Protein AF-A0A0S7WRP9-F1 (afdb_monomer_lite)

Radius of gyration: 25.5 Å; chains: 1; bounding box: 62×49×62 Å

Sequence (331 aa):
MTITEGCAGDTAYCKVTDVSTDAEYYLPGDVIELTVNWKYVDTGPWGMSNTFLVGGGLGREPAGHPRFIQNTMVGPVGPGSYTELFYFTVPMATPLGTEVGGGGHCWPDWSGPGQPEQSIYIEHNLCIIDVYMPPEFLIWELDMTPISGQPIADVLTAMGHTHEFVVNLGDWNLPDHMGLFVLMGIYPNSGFIAAGAPEALQIEAYIAAGGKVYAEGGDFWYYDPMVGGHDFGPAFGIMAVGDGGSDLFTVNGVANTLMPGLGGLVSPYFGENSWIDELSPIPPAELVFQNPDNMDQIGIANFGTGKTLGTSFELGGTDFLADVVMEFVAF

Foldseek 3Di:
DDDDDDDPDDQKDKAFDDKDWPDQKDAAFDKIKIKTKMWIDGNDPPFDFDWAKEWEFADDDPPDDTGTDDIDGDGGDTTGIDIDIDIDTRHNLDDIGDGWDKDWADDDDDDDPDDDRDHDDDDPRYTYIYTDQDFQEEEEAQFQPDLFRVVLCVLCVVVSGGYDYDPDCVVDQQVSHQAYEAEQAEPPRGGFAFAPHPNLVRVLVCLLQAHFYEYEAQCQAPNRVVVGGHHCQVSQQKDFDFQDAQPQQKKAFPCDDLQNLLHGDIWGFQGGGGRQIQIDGRPVKDQTIARPVVRGGAWIWDDDSYTYIYGSHRLSRTPCSSSVSVSSSVD

pLDDT: mean 75.14, std 26.2, range [20.23, 98.88]

Secondary structure (DSSP, 8-state):
--PPPPPTT-SEEEEEEEEEES-S---TTPEEEEEEEEEEEE-STT---EEEEEEEE----TTS-PPEEEEEEEEEE-SEEEEEEEEEEPPTTS-S------B------S--S---S-----SSSEE--B-----SEEEEE--SS-SSHHHHHHHHHHTT--EEE-S-GGGS-GGGSSEEEEE---TTS----BTT-HHHHHHHHHHHTT-EEEEE-SSTTTHHHHHTB---HHHHTEEEEE---S---EEEEPP-SSSGGGTT-EEE--S--S---EEEE-TT-EEEEE-TTT--EEEEEEESSSEEEEESS-GGGSTTHHHHHHHHHH-

Organism: NCBI:txid1703770

Structure (mmCIF, N/CA/C/O backbone):
data_AF-A0A0S7WRP9-F1
#
_entry.id   AF-A0A0S7WRP9-F1
#
loop_
_atom_site.group_PDB
_atom_site.id
_atom_site.type_symbol
_atom_site.label_atom_id
_atom_site.label_alt_id
_atom_site.label_comp_id
_atom_site.label_asym_id
_atom_site.label_entity_id
_atom_site.label_seq_id
_atom_site.pdbx_PDB_ins_code
_atom_site.Cartn_x
_atom_site.Cartn_y
_atom_site.Cartn_z
_atom_site.occupancy
_atom_site.B_iso_or_equiv
_atom_site.auth_seq_id
_atom_site.auth_comp_id
_atom_site.auth_asym_id
_atom_site.auth_atom_id
_atom_site.pdbx_PDB_model_num
ATOM 1 N N . MET A 1 1 ? -11.421 14.193 28.992 1.00 24.66 1 MET A N 1
ATOM 2 C CA . MET A 1 1 ? -12.306 15.181 28.339 1.00 24.66 1 MET A CA 1
ATOM 3 C C . MET A 1 1 ? -12.977 16.024 29.419 1.00 24.66 1 MET A C 1
ATOM 5 O O . MET A 1 1 ? -13.556 15.451 30.335 1.00 24.66 1 MET A O 1
ATOM 9 N N . THR A 1 2 ? -12.838 17.351 29.389 1.00 20.23 2 THR A N 1
ATOM 10 C CA . THR A 1 2 ? -13.469 18.252 30.374 1.00 20.23 2 THR A CA 1
ATOM 11 C C . THR A 1 2 ? -14.820 18.695 29.816 1.00 20.23 2 THR A C 1
ATOM 13 O O . THR A 1 2 ? -14.860 19.334 28.772 1.00 20.23 2 THR A O 1
ATOM 16 N N . ILE A 1 3 ? -15.915 18.307 30.472 1.00 26.34 3 ILE A N 1
ATOM 17 C CA . ILE A 1 3 ? -17.293 18.554 30.017 1.00 26.34 3 ILE A CA 1
ATOM 18 C C . ILE A 1 3 ? -17.754 19.915 30.554 1.00 26.34 3 ILE A C 1
ATOM 20 O O . ILE A 1 3 ? -17.754 20.116 31.769 1.00 26.34 3 ILE A O 1
ATOM 24 N N . THR A 1 4 ? -18.148 20.835 29.675 1.00 25.84 4 THR A N 1
ATOM 25 C CA . THR A 1 4 ? -18.670 22.159 30.061 1.00 25.84 4 THR A CA 1
ATOM 26 C C . THR A 1 4 ? -20.146 22.048 30.462 1.00 25.84 4 THR A C 1
ATOM 28 O O . THR A 1 4 ? -20.918 21.357 29.800 1.00 25.84 4 THR A O 1
ATOM 31 N N . GLU A 1 5 ? -20.537 22.675 31.576 1.00 29.28 5 GLU A N 1
ATOM 32 C CA . GLU A 1 5 ? -21.917 22.665 32.087 1.00 29.28 5 GLU A CA 1
ATOM 33 C C . GLU A 1 5 ? -22.884 23.447 31.176 1.00 29.28 5 GLU A C 1
ATOM 35 O O . GLU A 1 5 ? -22.496 24.433 30.552 1.00 29.28 5 GLU A O 1
ATOM 40 N N . GLY A 1 6 ? -24.128 22.956 31.101 1.00 34.72 6 GLY A N 1
ATOM 41 C CA . GLY A 1 6 ? -25.140 23.280 30.090 1.00 34.72 6 GLY A CA 1
ATOM 42 C C . GLY A 1 6 ? -25.587 24.740 29.961 1.00 34.72 6 GLY A C 1
ATOM 43 O O . GLY A 1 6 ? -25.309 25.603 30.794 1.00 34.72 6 GLY A O 1
ATOM 44 N N . CYS A 1 7 ? -26.321 25.000 28.877 1.00 31.83 7 CYS A N 1
ATOM 45 C CA . CYS A 1 7 ? -26.913 26.295 28.573 1.00 31.83 7 CYS A CA 1
ATOM 46 C C . CYS A 1 7 ? -27.917 26.741 29.649 1.00 31.83 7 CYS A C 1
ATOM 48 O O . CYS A 1 7 ? -28.706 25.965 30.187 1.00 31.83 7 CYS A O 1
ATOM 50 N N . ALA A 1 8 ? -27.898 28.037 29.959 1.00 32.31 8 ALA A N 1
ATOM 51 C CA . ALA A 1 8 ? -28.831 28.654 30.889 1.00 32.31 8 ALA A CA 1
ATOM 52 C C . ALA A 1 8 ? -30.262 28.627 30.316 1.00 32.31 8 ALA A C 1
ATOM 54 O O . ALA A 1 8 ? -30.595 29.445 29.460 1.00 32.31 8 ALA A O 1
ATOM 55 N N . GLY A 1 9 ? -31.110 27.713 30.799 1.00 39.56 9 GLY A N 1
ATOM 56 C CA . GLY A 1 9 ? -32.535 27.666 30.440 1.00 39.56 9 GLY A CA 1
ATOM 57 C C . GLY A 1 9 ? -33.224 26.310 30.614 1.00 39.56 9 GLY A C 1
ATOM 58 O O . GLY A 1 9 ? -34.441 26.283 30.789 1.00 39.56 9 GLY A O 1
ATOM 59 N N . ASP A 1 10 ? -32.476 25.207 30.628 1.00 41.72 10 ASP A N 1
ATOM 60 C CA . ASP A 1 10 ? -33.076 23.870 30.604 1.00 41.72 10 ASP A CA 1
ATOM 61 C C . ASP A 1 10 ? -33.477 23.394 32.007 1.00 41.72 10 ASP A C 1
ATOM 63 O O . ASP A 1 10 ? -32.649 23.328 32.920 1.00 41.72 10 ASP A O 1
ATOM 67 N N . THR A 1 11 ? -34.762 23.060 32.187 1.00 50.12 11 THR A N 1
ATOM 68 C CA . THR A 1 11 ? -35.305 22.556 33.463 1.00 50.12 11 THR A CA 1
ATOM 69 C C . THR A 1 11 ? -35.200 21.040 33.613 1.00 50.12 11 THR A C 1
ATOM 71 O O . THR A 1 11 ? -35.454 20.534 34.696 1.00 50.12 11 THR A O 1
ATOM 74 N N . ALA A 1 12 ? -34.831 20.305 32.563 1.00 54.09 12 ALA A N 1
ATOM 75 C CA . ALA A 1 12 ? -34.657 18.855 32.581 1.00 54.09 12 ALA A CA 1
ATOM 76 C C . ALA A 1 12 ? -33.738 18.408 31.428 1.00 54.09 12 ALA A C 1
ATOM 78 O O . ALA A 1 12 ? -33.914 18.892 30.316 1.00 54.09 12 ALA A O 1
ATOM 79 N N . TYR A 1 13 ? -32.791 17.493 31.662 1.00 55.50 13 TYR A N 1
ATOM 80 C CA . TYR A 1 13 ? -31.937 16.896 30.621 1.00 55.50 13 TYR A CA 1
ATOM 81 C C . TYR A 1 13 ? -31.448 15.490 30.995 1.00 55.50 13 TYR A C 1
ATOM 83 O O . TYR A 1 13 ? -31.344 15.136 32.172 1.00 55.50 13 TYR A O 1
ATOM 91 N N . CYS A 1 14 ? -31.121 14.688 29.980 1.00 56.38 14 CYS A N 1
ATOM 92 C CA . CYS A 1 14 ? -30.439 13.405 30.142 1.00 56.38 14 CYS A CA 1
ATOM 93 C C . CYS A 1 14 ? -28.959 13.573 29.797 1.00 56.38 14 CYS A C 1
ATOM 95 O O . CYS A 1 14 ? -28.622 14.239 28.824 1.00 56.38 14 CYS A O 1
ATOM 97 N N . LYS A 1 15 ? -28.070 12.975 30.587 1.00 59.94 15 LYS A N 1
ATOM 98 C CA . LYS A 1 15 ? -26.622 13.010 30.365 1.00 59.94 15 LYS A CA 1
ATOM 99 C C . LYS A 1 15 ? -26.057 11.604 30.454 1.00 59.94 15 LYS A C 1
ATOM 101 O O . LYS A 1 15 ? -26.125 11.009 31.525 1.00 59.94 15 LYS A O 1
ATOM 106 N N . VAL A 1 16 ? -25.457 11.099 29.381 1.00 57.69 16 VAL A N 1
ATOM 107 C CA . VAL A 1 16 ? -24.629 9.888 29.458 1.00 57.69 16 VAL A CA 1
ATOM 108 C C . VAL A 1 16 ? -23.429 10.194 30.355 1.00 57.69 16 VAL A C 1
ATOM 110 O O . VAL A 1 16 ? -22.756 11.213 30.191 1.00 57.69 16 VAL A O 1
ATOM 113 N N . THR A 1 17 ? -23.224 9.366 31.370 1.00 60.09 17 THR A N 1
ATOM 114 C CA . THR A 1 17 ? -22.154 9.529 32.360 1.00 60.09 1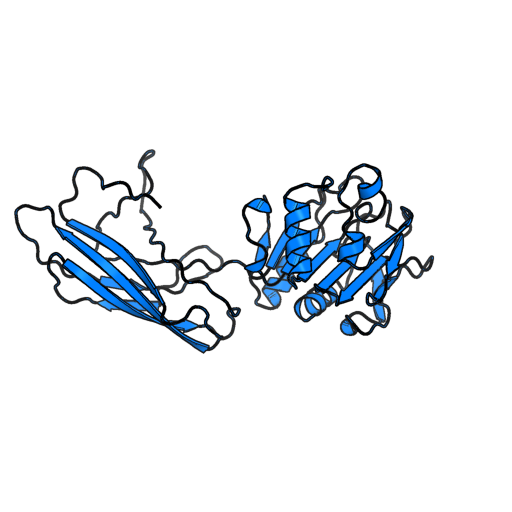7 THR A CA 1
ATOM 115 C C . THR A 1 17 ? -21.015 8.554 32.146 1.00 60.09 17 THR A C 1
ATOM 117 O O . THR A 1 17 ? -19.888 8.890 32.491 1.00 60.09 17 THR A O 1
ATOM 120 N N . ASP A 1 18 ? -21.316 7.370 31.623 1.00 55.81 18 ASP A N 1
ATOM 121 C CA . ASP A 1 18 ? -20.337 6.325 31.364 1.00 55.81 18 ASP A CA 1
ATOM 122 C C . ASP A 1 18 ? -20.914 5.320 30.357 1.00 55.81 18 ASP A C 1
ATOM 124 O O . ASP A 1 18 ? -22.125 5.087 30.332 1.00 55.81 18 ASP A O 1
ATOM 128 N N . VAL A 1 19 ? -20.049 4.766 29.516 1.00 54.56 19 VAL A N 1
ATOM 129 C CA . VAL A 1 19 ? -20.382 3.708 28.562 1.00 54.56 19 VAL A CA 1
ATOM 130 C C . VAL A 1 19 ? -19.291 2.661 28.669 1.00 54.56 19 VAL A C 1
ATOM 132 O O . VAL A 1 19 ? -18.112 2.993 28.575 1.00 54.56 19 VAL A O 1
ATOM 135 N N . SER A 1 20 ? -19.685 1.412 28.875 1.00 54.47 20 SER A N 1
ATOM 136 C CA . SER A 1 20 ? -18.766 0.283 28.984 1.00 54.47 20 SER A CA 1
ATOM 137 C C . SER A 1 20 ? -19.329 -0.943 28.290 1.00 54.47 20 SER A C 1
ATOM 139 O O . SER A 1 20 ? -20.522 -1.019 27.987 1.00 54.47 20 SER A O 1
ATOM 141 N N . THR A 1 21 ? -18.455 -1.904 28.041 1.00 55.91 21 THR A N 1
ATOM 142 C CA . THR A 1 21 ? -18.790 -3.166 27.394 1.00 55.91 21 THR A CA 1
ATOM 143 C C . THR A 1 21 ? -18.330 -4.355 28.209 1.00 55.91 21 THR A C 1
ATOM 145 O O . THR A 1 21 ? -17.456 -4.230 29.068 1.00 55.91 21 THR A O 1
ATOM 148 N N . ASP A 1 22 ? -18.950 -5.511 27.972 1.00 58.19 22 ASP A N 1
ATOM 149 C CA . ASP A 1 22 ? -18.612 -6.745 28.684 1.00 58.19 22 ASP A CA 1
ATOM 150 C C . ASP A 1 22 ? -17.278 -7.362 28.237 1.00 58.19 22 ASP A C 1
ATOM 152 O O . ASP A 1 22 ? -16.676 -8.134 28.989 1.00 58.19 22 ASP A O 1
ATOM 156 N N . ALA A 1 23 ? -16.780 -6.977 27.059 1.00 47.31 23 ALA A N 1
ATOM 157 C CA . ALA A 1 23 ? -15.487 -7.395 26.544 1.00 47.31 23 ALA A CA 1
ATOM 158 C C . ALA A 1 23 ? -14.693 -6.231 25.930 1.00 47.31 23 ALA A C 1
ATOM 160 O O . ALA A 1 23 ? -15.247 -5.224 25.486 1.00 47.31 23 ALA A O 1
ATOM 161 N N . GLU A 1 24 ? -13.372 -6.410 25.919 1.00 41.78 24 GLU A N 1
ATOM 162 C CA . GLU A 1 24 ? -12.393 -5.514 25.288 1.00 41.78 24 GLU A CA 1
ATOM 163 C C . GLU A 1 24 ? -12.401 -5.663 23.755 1.00 41.78 24 GLU A C 1
ATOM 165 O O . GLU A 1 24 ? -12.094 -4.717 23.043 1.00 41.78 24 GLU A O 1
ATOM 170 N N . TYR A 1 25 ? -12.807 -6.838 23.253 1.00 41.56 25 TYR A N 1
ATOM 171 C CA . TYR A 1 25 ? -12.911 -7.155 21.827 1.00 41.56 25 TYR A CA 1
ATOM 172 C C . TYR A 1 25 ? -14.067 -8.135 21.583 1.00 41.56 25 TYR A C 1
ATOM 174 O O . TYR A 1 25 ? -14.353 -8.977 22.438 1.00 41.56 25 TYR A O 1
ATOM 182 N N . TYR A 1 26 ? -14.661 -8.087 20.389 1.00 46.94 26 TYR A N 1
ATOM 183 C CA . TYR A 1 26 ? -15.716 -9.008 19.949 1.00 46.94 26 TYR A CA 1
ATOM 184 C C . TYR A 1 26 ? -15.391 -9.643 18.591 1.00 46.94 26 TYR A C 1
ATOM 186 O O . TYR A 1 26 ? -14.755 -9.017 17.738 1.00 46.94 26 TYR A O 1
ATOM 194 N N . LEU A 1 27 ? -15.834 -10.887 18.392 1.00 44.62 27 LEU A N 1
ATOM 195 C CA . LEU A 1 27 ? -15.753 -11.640 17.140 1.00 44.62 27 LEU A CA 1
ATOM 196 C C . LEU A 1 27 ? -17.062 -11.513 16.327 1.00 44.62 27 LEU A C 1
ATOM 198 O O . LEU A 1 27 ? -18.133 -11.281 16.892 1.00 44.62 27 LEU A O 1
ATOM 202 N N . PRO A 1 28 ? -17.031 -11.743 15.001 1.00 48.59 28 PRO A N 1
ATOM 203 C CA . PRO A 1 28 ? -18.227 -11.901 14.182 1.00 48.59 28 PRO A CA 1
ATOM 204 C C . PRO A 1 28 ? -19.209 -12.920 14.770 1.00 48.59 28 PRO A C 1
ATOM 206 O O . PRO A 1 28 ? -18.851 -14.069 15.029 1.00 48.59 28 PRO A O 1
ATOM 209 N N . GLY A 1 29 ? -20.467 -12.509 14.934 1.00 48.59 29 GLY A N 1
ATOM 210 C CA . GLY A 1 29 ? -21.523 -13.329 15.529 1.00 48.59 29 GLY A CA 1
ATOM 211 C C . GLY A 1 29 ? -21.620 -13.258 17.056 1.00 48.59 29 GLY A C 1
ATOM 212 O O . GLY A 1 29 ? -22.607 -13.765 17.597 1.00 48.59 29 GLY A O 1
ATOM 213 N N . ASP A 1 30 ? -20.673 -12.611 17.740 1.00 50.41 30 ASP A N 1
ATOM 214 C CA . ASP A 1 30 ? -20.781 -12.356 19.176 1.00 50.41 30 ASP A CA 1
ATOM 215 C C . ASP A 1 30 ? -21.925 -11.384 19.476 1.00 50.41 30 ASP A C 1
ATOM 217 O O . ASP A 1 30 ? -22.388 -10.627 18.619 1.00 50.41 30 ASP A O 1
ATOM 221 N N . VAL A 1 31 ? -22.405 -11.410 20.717 1.00 61.56 31 VAL A N 1
ATOM 222 C CA . VAL A 1 31 ? -23.343 -10.408 21.221 1.00 61.56 31 VAL A CA 1
ATOM 223 C C . VAL A 1 31 ? -22.550 -9.416 22.058 1.00 61.56 31 VAL A C 1
ATOM 225 O O . VAL A 1 31 ? -22.005 -9.790 23.088 1.00 61.56 31 VAL A O 1
ATOM 228 N N . ILE A 1 32 ? -22.512 -8.165 21.613 1.00 59.19 32 ILE A N 1
ATOM 229 C CA . ILE A 1 32 ? -22.020 -7.029 22.386 1.00 59.19 32 ILE A CA 1
ATOM 230 C C . ILE A 1 32 ? -23.064 -6.699 23.447 1.00 59.19 32 ILE A C 1
ATOM 232 O O . ILE A 1 32 ? -24.205 -6.375 23.097 1.00 59.19 32 ILE A O 1
ATOM 236 N N . GLU A 1 33 ? -22.679 -6.744 24.722 1.00 68.44 33 GLU A N 1
ATOM 237 C CA . GLU A 1 33 ? -23.431 -6.119 25.805 1.00 68.44 33 GLU A CA 1
ATOM 238 C C . GLU A 1 33 ? -22.841 -4.736 26.088 1.00 68.44 33 GLU A C 1
ATOM 240 O O . GLU A 1 33 ? -21.705 -4.589 26.538 1.00 68.44 33 GLU A O 1
ATOM 245 N N . LEU A 1 34 ? -23.631 -3.702 25.817 1.00 62.47 34 LEU A N 1
ATOM 246 C CA . LEU A 1 34 ? -23.239 -2.315 26.007 1.00 62.47 34 LEU A CA 1
ATOM 247 C C . LEU A 1 34 ? -23.988 -1.750 27.213 1.00 62.47 34 LEU A C 1
ATOM 249 O O . LEU A 1 34 ? -25.211 -1.597 27.196 1.00 62.47 34 LEU A O 1
ATOM 253 N N . THR A 1 35 ? -23.236 -1.459 28.270 1.00 66.38 35 THR A N 1
ATOM 254 C CA . THR A 1 35 ? -23.723 -0.851 29.506 1.00 66.38 35 THR A CA 1
ATOM 255 C C . THR A 1 35 ? -23.645 0.662 29.386 1.00 66.38 35 THR A C 1
ATOM 257 O O . THR A 1 35 ? -22.562 1.244 29.355 1.00 66.38 35 THR A O 1
ATOM 260 N N . VAL A 1 36 ? -24.803 1.320 29.359 1.00 66.75 36 VAL A N 1
ATOM 261 C CA . VAL A 1 36 ? -24.902 2.782 29.324 1.00 66.75 36 VAL A CA 1
ATOM 262 C C . VAL A 1 36 ? -25.382 3.284 30.668 1.00 66.75 36 VAL A C 1
ATOM 264 O O . VAL A 1 36 ? -26.541 3.105 31.046 1.00 66.75 36 VAL A O 1
ATOM 267 N N . ASN A 1 37 ? -24.500 3.985 31.365 1.00 67.75 37 ASN A N 1
ATOM 268 C CA . ASN A 1 37 ? -24.847 4.749 32.545 1.00 67.75 37 ASN A CA 1
ATOM 269 C C . ASN A 1 37 ? -25.231 6.163 32.124 1.00 67.75 37 ASN A C 1
ATOM 271 O O . ASN A 1 37 ? -24.457 6.873 31.476 1.00 67.75 37 ASN A O 1
ATOM 275 N N . TRP A 1 38 ? -26.412 6.606 32.525 1.00 68.81 38 TRP A N 1
ATOM 276 C CA . TRP A 1 38 ? -26.901 7.943 32.235 1.00 68.81 38 TRP A CA 1
ATOM 277 C C . TRP A 1 38 ? -27.592 8.550 33.450 1.00 68.81 38 TRP A C 1
ATOM 279 O O . TRP A 1 38 ? -27.981 7.871 34.397 1.00 68.81 38 TRP A O 1
ATOM 289 N N . LYS A 1 39 ? -27.712 9.871 33.450 1.00 69.75 39 LYS A N 1
ATOM 290 C CA . LYS A 1 39 ? -28.332 10.642 34.516 1.00 69.75 39 LYS A CA 1
ATOM 291 C C . LYS A 1 39 ? -29.472 11.466 33.951 1.00 69.75 39 LYS A C 1
ATOM 293 O O . LYS A 1 39 ? -29.250 12.275 33.054 1.00 69.75 39 LYS A O 1
ATOM 298 N N . TYR A 1 40 ? -30.656 11.316 34.529 1.00 67.31 40 TYR A N 1
ATOM 299 C CA . TYR A 1 40 ? -31.730 12.286 34.386 1.00 67.31 40 TYR A CA 1
ATOM 300 C C . TYR A 1 40 ? -31.541 13.380 35.438 1.00 67.31 40 TYR A C 1
ATOM 302 O O . TYR A 1 40 ? -31.537 13.118 36.646 1.00 67.31 40 TYR A O 1
ATOM 310 N N . VAL A 1 41 ? -31.360 14.611 34.977 1.00 65.69 41 VAL A N 1
ATOM 311 C CA . VAL A 1 41 ? -31.298 15.800 35.819 1.00 65.69 41 VAL A CA 1
ATOM 312 C C . VAL A 1 41 ? -32.562 16.614 35.582 1.00 65.69 41 VAL A C 1
ATOM 314 O O . VAL A 1 41 ? -32.818 17.017 34.456 1.00 65.69 41 VAL A O 1
ATOM 317 N N . ASP A 1 42 ? -33.321 16.877 36.643 1.00 61.12 42 ASP A N 1
ATOM 318 C CA . ASP A 1 42 ? -34.412 17.858 36.668 1.00 61.12 42 ASP A CA 1
ATOM 319 C C . ASP A 1 42 ? -33.974 19.007 37.579 1.00 61.12 42 ASP A C 1
ATOM 321 O O . ASP A 1 42 ? -33.683 18.811 38.762 1.00 61.12 42 ASP A O 1
ATOM 325 N N . THR A 1 43 ? -33.848 20.195 37.004 1.00 58.16 43 THR A N 1
ATOM 326 C CA . THR A 1 43 ? -33.521 21.449 37.697 1.00 58.16 43 THR A CA 1
ATOM 327 C C . THR A 1 43 ? -34.760 22.340 37.846 1.00 58.16 43 THR A C 1
ATOM 329 O O . THR A 1 43 ? -34.666 23.456 38.363 1.00 58.16 43 THR A O 1
ATOM 332 N N . GLY A 1 44 ? -35.930 21.864 37.407 1.00 54.19 44 GLY A N 1
ATOM 333 C CA . GLY A 1 44 ? -37.201 22.562 37.462 1.00 54.19 44 GLY A CA 1
ATOM 334 C C . GLY A 1 44 ? -37.836 22.560 38.861 1.00 54.19 44 GLY A C 1
ATOM 335 O O . GLY A 1 44 ? -37.691 21.616 39.636 1.00 54.19 44 GLY A O 1
ATOM 336 N N . PRO A 1 45 ? -38.618 23.598 39.209 1.00 47.12 45 PRO A N 1
ATOM 337 C CA . PRO A 1 45 ? -39.204 23.742 40.545 1.00 47.12 45 PRO A CA 1
ATOM 338 C C . PRO A 1 45 ? -40.373 22.783 40.842 1.00 47.12 45 PRO A C 1
ATOM 340 O O . PRO A 1 45 ? -40.898 22.803 41.955 1.00 47.12 45 PRO A O 1
ATOM 343 N N . TRP A 1 46 ? -40.806 21.971 39.871 1.00 51.34 46 TRP A N 1
ATOM 344 C CA . TRP A 1 46 ? -42.058 21.207 39.944 1.00 51.34 46 TRP A CA 1
ATOM 345 C C . TRP A 1 46 ? -41.895 19.684 39.971 1.00 51.34 46 TRP A C 1
ATOM 347 O O . TRP A 1 46 ? -42.909 19.010 40.126 1.00 51.34 46 TRP A O 1
ATOM 357 N N . GLY A 1 47 ? -40.671 19.148 39.868 1.00 49.81 47 GLY A N 1
ATOM 358 C CA . GLY A 1 47 ? -40.400 17.706 39.909 1.00 49.81 47 GLY A CA 1
ATOM 359 C C . GLY A 1 47 ? -41.224 16.929 38.879 1.00 49.81 47 GLY A C 1
ATOM 360 O O . GLY A 1 47 ? -42.259 16.349 39.210 1.00 49.81 47 GLY A O 1
ATOM 361 N N . MET A 1 48 ? -40.798 16.934 37.618 1.00 47.66 48 MET A N 1
ATOM 362 C CA . MET A 1 48 ? -41.532 16.268 36.544 1.00 47.66 48 MET A CA 1
ATOM 363 C C . MET A 1 48 ? -41.191 14.773 36.497 1.00 47.66 48 MET A C 1
ATOM 365 O O . MET A 1 48 ? -40.037 14.382 36.312 1.00 47.66 48 MET A O 1
ATOM 369 N N . SER A 1 49 ? -42.215 13.923 36.630 1.00 48.41 49 SER A N 1
ATOM 370 C CA . SER A 1 49 ? -42.135 12.512 36.237 1.00 48.41 49 SER A CA 1
ATOM 371 C C . SER A 1 49 ? -42.313 12.433 34.723 1.00 48.41 49 SER A C 1
ATOM 373 O O . SER A 1 49 ? -43.418 12.649 34.224 1.00 48.41 49 SER A O 1
ATOM 375 N N . ASN A 1 50 ? -41.226 12.163 34.002 1.00 50.19 50 ASN A N 1
ATOM 376 C CA . ASN A 1 50 ? -41.223 12.021 32.550 1.00 50.19 50 ASN A CA 1
ATOM 377 C C . ASN A 1 50 ? -40.965 10.553 32.175 1.00 50.19 50 ASN A C 1
ATOM 379 O O . ASN A 1 50 ? -40.300 9.812 32.895 1.00 50.19 50 ASN A O 1
ATOM 383 N N . THR A 1 51 ? -41.540 10.110 31.055 1.00 47.19 51 THR A N 1
ATOM 384 C CA . THR A 1 51 ? -41.253 8.784 30.477 1.00 47.19 51 THR A CA 1
ATOM 385 C C . THR A 1 51 ? -40.278 8.988 29.326 1.00 47.19 51 THR A C 1
ATOM 387 O O . THR A 1 51 ? -40.597 9.753 28.418 1.00 47.19 51 THR A O 1
ATOM 390 N N . PHE A 1 52 ? -39.113 8.344 29.357 1.00 48.22 52 PHE A N 1
ATOM 391 C CA . PHE A 1 52 ? -38.088 8.481 28.319 1.00 48.22 52 PHE A CA 1
ATOM 392 C C . PHE A 1 52 ? -37.998 7.211 27.476 1.00 48.22 52 PHE A C 1
ATOM 394 O O . PHE A 1 52 ? -38.204 6.105 27.973 1.00 48.22 52 PHE A O 1
ATOM 401 N N . LEU A 1 53 ? -37.669 7.369 26.197 1.00 45.84 53 LEU A N 1
ATOM 402 C CA . LEU A 1 53 ? -37.341 6.261 25.316 1.00 45.84 53 LEU A CA 1
ATOM 403 C C . LEU A 1 53 ? -35.836 6.318 25.051 1.00 45.84 53 LEU A C 1
ATOM 405 O O . LEU A 1 53 ? -35.336 7.281 24.470 1.00 45.84 53 LEU A O 1
ATOM 409 N N . VAL A 1 54 ? -35.103 5.314 25.529 1.00 49.34 54 VAL A N 1
ATOM 410 C CA . VAL A 1 54 ? -33.657 5.230 25.314 1.00 49.34 54 VAL A CA 1
ATOM 411 C C . VAL A 1 54 ? -33.430 4.241 24.175 1.00 49.34 54 VAL A C 1
ATOM 413 O O . VAL A 1 54 ? -33.768 3.059 24.277 1.00 49.34 54 VAL A O 1
ATOM 416 N N . GLY A 1 55 ? -32.943 4.751 23.046 1.00 48.97 55 GLY A N 1
ATOM 417 C CA . GLY A 1 55 ? -32.666 3.963 21.852 1.00 48.97 55 GLY A CA 1
ATOM 418 C C . GLY A 1 55 ? -31.170 3.737 21.672 1.00 48.97 55 GLY A C 1
ATOM 419 O O . GLY A 1 55 ? -30.373 4.651 21.852 1.00 48.97 55 GLY A O 1
ATOM 420 N N . GLY A 1 56 ? -30.795 2.522 21.292 1.00 43.78 56 GLY A N 1
ATOM 421 C CA . GLY A 1 56 ? -29.473 2.165 20.794 1.00 43.78 56 GLY A CA 1
ATOM 422 C C . GLY A 1 56 ? -29.565 1.756 19.323 1.00 43.78 56 GLY A C 1
ATOM 423 O O . GLY A 1 56 ? -30.452 0.997 18.920 1.00 43.78 56 GLY A O 1
ATOM 424 N N . GLY A 1 57 ? -28.660 2.263 18.492 1.00 44.12 57 GLY A N 1
ATOM 425 C CA . GLY A 1 57 ? -28.515 1.847 17.100 1.00 44.12 57 GLY A CA 1
ATOM 426 C C . GLY A 1 57 ? -27.122 1.280 16.858 1.00 44.12 57 GLY A C 1
ATOM 427 O O . GLY A 1 57 ? -26.148 1.813 17.371 1.00 44.12 57 GLY A O 1
ATOM 428 N N . LEU A 1 58 ? -27.028 0.219 16.055 1.00 39.62 58 LEU A N 1
ATOM 429 C CA . LEU A 1 58 ? -25.799 -0.086 15.327 1.00 39.62 58 LEU A CA 1
ATOM 430 C C . LEU A 1 58 ? -26.023 0.361 13.887 1.00 39.62 58 LEU A C 1
ATOM 432 O O . LEU A 1 58 ? -26.901 -0.170 13.204 1.00 39.62 58 LEU A O 1
ATOM 436 N N . GLY A 1 59 ? -25.239 1.322 13.412 1.00 40.19 59 GLY A N 1
ATOM 437 C CA . GLY A 1 59 ? -25.354 1.814 12.048 1.00 40.19 59 GLY A CA 1
ATOM 438 C C . GLY A 1 59 ? -24.012 1.918 11.341 1.00 40.19 59 GLY A C 1
ATOM 439 O O . GLY A 1 59 ? -23.083 2.519 11.861 1.00 40.19 59 GLY A O 1
ATOM 440 N N . ARG A 1 60 ? -23.966 1.441 10.095 1.00 38.19 60 ARG A N 1
ATOM 441 C CA . ARG A 1 60 ? -23.263 2.132 9.009 1.00 38.19 60 ARG A CA 1
ATOM 442 C C . ARG A 1 60 ? -24.106 1.989 7.745 1.00 38.19 60 ARG A C 1
ATOM 444 O O . ARG A 1 60 ? -24.560 0.887 7.440 1.00 38.19 60 ARG A O 1
ATOM 451 N N . GLU A 1 61 ? -24.325 3.084 7.020 1.00 34.34 61 GLU A N 1
ATOM 452 C CA . GLU A 1 61 ? -24.779 3.017 5.630 1.00 34.34 61 GLU A CA 1
ATOM 453 C C . GLU A 1 61 ? -24.165 4.109 4.738 1.00 34.34 61 GLU A C 1
ATOM 455 O O . GLU A 1 61 ? -23.812 5.177 5.245 1.00 34.34 61 GLU A O 1
ATOM 460 N N . PRO A 1 62 ? -24.097 3.863 3.409 1.00 34.94 62 PRO A N 1
ATOM 461 C CA . PRO A 1 62 ? -23.313 4.616 2.412 1.00 34.94 62 PRO A CA 1
ATOM 462 C C . PRO A 1 62 ? -23.675 6.098 2.209 1.00 34.94 62 PRO A C 1
ATOM 464 O O . PRO A 1 62 ? -23.059 6.771 1.391 1.00 34.94 62 PRO A O 1
ATOM 467 N N . ALA A 1 63 ? -24.688 6.605 2.915 1.00 38.47 63 ALA A N 1
ATOM 468 C CA . ALA A 1 63 ? -25.179 7.981 2.831 1.00 38.47 63 ALA A CA 1
ATOM 469 C C . ALA A 1 63 ? -25.199 8.716 4.192 1.00 38.47 63 ALA A C 1
ATOM 471 O O . ALA A 1 63 ? -25.772 9.798 4.286 1.00 38.47 63 ALA A O 1
ATOM 472 N N . GLY A 1 64 ? -24.591 8.157 5.250 1.00 35.03 64 GLY A N 1
ATOM 473 C CA . GLY A 1 64 ? -24.362 8.886 6.507 1.00 35.03 64 GLY A CA 1
ATOM 474 C C . GLY A 1 64 ? -25.554 9.007 7.469 1.00 35.03 64 GLY A C 1
ATOM 475 O O . GLY A 1 64 ? -25.636 9.990 8.203 1.00 35.03 64 GLY A O 1
ATOM 476 N N . HIS A 1 65 ? -26.468 8.029 7.525 1.00 31.69 65 HIS A N 1
ATOM 477 C CA . HIS A 1 65 ? -27.504 7.987 8.573 1.00 31.69 65 HIS A CA 1
ATOM 478 C C . HIS A 1 65 ? -27.437 6.706 9.427 1.00 31.69 65 HIS A C 1
ATOM 480 O O . HIS A 1 65 ? -27.259 5.617 8.871 1.00 31.69 65 HIS A O 1
ATOM 486 N N . PRO A 1 66 ? -27.601 6.807 10.763 1.00 38.34 66 PRO A N 1
ATOM 487 C CA . PRO A 1 66 ? -27.561 5.656 11.661 1.00 38.34 66 PRO A CA 1
ATOM 488 C C . PRO A 1 66 ? -28.781 4.739 11.477 1.00 38.34 66 PRO A C 1
ATOM 490 O O . PRO A 1 66 ? -29.921 5.196 11.358 1.00 38.34 66 PRO A O 1
ATOM 493 N N . ARG A 1 67 ? -28.550 3.417 11.475 1.00 38.31 67 ARG A N 1
ATOM 494 C CA . ARG A 1 67 ? -29.616 2.405 11.530 1.00 38.31 67 ARG A CA 1
ATOM 495 C C . ARG A 1 67 ? -30.006 2.162 12.994 1.00 38.31 67 ARG A C 1
ATOM 497 O O . ARG A 1 67 ? -29.209 1.717 13.813 1.00 38.31 67 ARG A O 1
ATOM 504 N N . PHE A 1 68 ? -31.263 2.457 13.313 1.00 44.81 68 PHE A N 1
ATOM 505 C CA . PHE A 1 68 ? -31.901 2.187 14.604 1.00 44.81 68 PHE A CA 1
ATOM 506 C C . PHE A 1 68 ? -32.175 0.685 14.741 1.00 44.81 68 PHE A C 1
ATOM 508 O O . PHE A 1 68 ? -32.898 0.141 13.905 1.00 44.81 68 PHE A O 1
ATOM 515 N N . ILE A 1 69 ? -31.635 0.004 15.761 1.00 49.47 69 ILE A N 1
ATOM 516 C CA . ILE A 1 69 ? -31.823 -1.457 15.894 1.00 49.47 69 ILE A CA 1
ATOM 517 C C . ILE A 1 69 ? -32.437 -1.876 17.237 1.00 49.47 69 ILE A C 1
ATOM 519 O O . ILE A 1 69 ? -33.145 -2.881 17.262 1.00 49.47 69 ILE A O 1
ATOM 523 N N . GLN A 1 70 ? -32.337 -1.098 18.321 1.00 45.69 70 GLN A N 1
ATOM 524 C CA . GLN A 1 70 ? -33.040 -1.460 19.554 1.00 45.69 70 GLN A CA 1
ATOM 525 C C . GLN A 1 70 ? -33.472 -0.258 20.394 1.00 45.69 70 GLN A C 1
ATOM 527 O O . GLN A 1 70 ? -32.657 0.499 20.901 1.00 45.69 70 GLN A O 1
ATOM 532 N N . ASN A 1 71 ? -34.780 -0.131 20.614 1.00 48.78 71 ASN A N 1
ATOM 533 C CA . ASN A 1 71 ? -35.344 0.813 21.572 1.00 48.78 71 ASN A CA 1
ATOM 534 C C . ASN A 1 71 ? -35.729 0.072 22.850 1.00 48.78 71 ASN A C 1
ATOM 536 O O . ASN A 1 71 ? -36.575 -0.824 22.802 1.00 48.78 71 ASN A O 1
ATOM 540 N N . THR A 1 72 ? -35.178 0.486 23.988 1.00 48.69 72 THR A N 1
ATOM 541 C CA . THR A 1 72 ? -35.683 0.075 25.299 1.00 48.69 72 THR A CA 1
ATOM 542 C C . THR A 1 72 ? -36.497 1.235 25.865 1.00 48.69 72 THR A C 1
ATOM 544 O O . THR A 1 72 ? -35.997 2.339 26.083 1.00 48.69 72 THR A O 1
ATOM 547 N N . MET A 1 73 ? -37.797 1.014 26.082 1.00 47.06 73 MET A N 1
ATOM 548 C CA . MET A 1 73 ? -38.594 1.979 26.837 1.00 47.06 73 MET A CA 1
ATOM 549 C C . MET A 1 73 ? -38.245 1.835 28.310 1.00 47.06 73 MET A C 1
ATOM 551 O O . MET A 1 73 ? -38.619 0.846 28.944 1.00 47.06 73 MET A O 1
ATOM 555 N N . VAL A 1 74 ? -37.579 2.841 28.861 1.00 50.72 74 VAL A N 1
ATOM 556 C CA . VAL A 1 74 ? -37.440 2.953 30.306 1.00 50.72 74 VAL A CA 1
ATOM 557 C C . VAL A 1 74 ? -38.767 3.522 30.800 1.00 50.72 74 VAL A C 1
ATOM 559 O O . VAL A 1 74 ? -39.174 4.620 30.418 1.00 50.72 74 VAL A O 1
ATOM 562 N N . GLY A 1 75 ? -39.512 2.724 31.575 1.00 52.53 75 GLY A N 1
ATOM 563 C CA . GLY A 1 75 ? -40.772 3.154 32.193 1.00 52.53 75 GLY A CA 1
ATOM 564 C C . GLY A 1 75 ? -40.597 4.441 33.020 1.00 52.53 75 GLY A C 1
ATOM 565 O O . GLY A 1 75 ? -39.481 4.923 33.164 1.00 52.53 75 GLY A O 1
ATOM 566 N N . PRO A 1 76 ? -41.669 5.034 33.573 1.00 52.69 76 PRO A N 1
ATOM 567 C CA . PRO A 1 76 ? -41.592 6.348 34.216 1.00 52.69 76 PRO A CA 1
ATOM 568 C C . PRO A 1 76 ? -40.488 6.390 35.283 1.00 52.69 76 PRO A C 1
ATOM 570 O O . PRO A 1 76 ? -40.571 5.698 36.301 1.00 52.69 76 PRO A O 1
ATOM 573 N N . VAL A 1 77 ? -39.460 7.203 35.034 1.00 55.59 77 VAL A N 1
ATOM 574 C CA . VAL A 1 77 ? -38.277 7.348 35.885 1.00 55.59 77 VAL A CA 1
ATOM 575 C C . VAL A 1 77 ? -38.137 8.803 36.336 1.00 55.59 77 VAL A C 1
ATOM 577 O O . VAL A 1 77 ? -38.285 9.736 35.549 1.00 55.59 77 VAL A O 1
ATOM 580 N N . GLY A 1 78 ? -37.923 9.004 37.640 1.00 59.66 78 GLY A N 1
ATOM 581 C CA . GLY A 1 78 ? -37.675 10.325 38.232 1.00 59.66 78 GLY A CA 1
ATOM 582 C C . GLY A 1 78 ? -36.212 10.762 38.084 1.00 59.66 78 GLY A C 1
ATOM 583 O O . GLY A 1 78 ? -35.411 10.027 37.529 1.00 59.66 78 GLY A O 1
ATOM 584 N N . PRO A 1 79 ? -35.813 11.946 38.566 1.00 66.50 79 PRO A N 1
ATOM 585 C CA . PRO A 1 79 ? -34.412 12.370 38.510 1.00 66.50 79 PRO A CA 1
ATOM 586 C C . PRO A 1 79 ? -33.502 11.361 39.219 1.00 66.50 79 PRO A C 1
ATOM 588 O O . PRO A 1 79 ? -33.787 10.947 40.345 1.00 66.50 79 PRO A O 1
ATOM 591 N N . GLY A 1 80 ? -32.408 10.959 38.577 1.00 71.00 80 GLY A N 1
ATOM 592 C CA . GLY A 1 80 ? -31.603 9.844 39.065 1.00 71.00 80 GLY A CA 1
ATOM 593 C C . GLY A 1 80 ? -30.537 9.379 38.086 1.00 71.00 80 GLY A C 1
ATOM 594 O O . GLY A 1 80 ? -30.420 9.899 36.978 1.00 71.00 80 GLY A O 1
ATOM 595 N N . SER A 1 81 ? -29.746 8.409 38.533 1.00 76.06 81 SER A N 1
ATOM 596 C CA . SER A 1 81 ? -28.812 7.672 37.685 1.00 76.06 81 SER A CA 1
ATOM 597 C C . SER A 1 81 ? -29.442 6.349 37.280 1.00 76.06 81 SER A C 1
ATOM 599 O O . SER A 1 81 ? -30.081 5.683 38.096 1.00 76.06 81 SER A O 1
ATOM 601 N N . TYR A 1 82 ? -29.228 5.987 36.030 1.00 73.19 82 TYR A N 1
ATOM 602 C CA . TYR A 1 82 ? -29.824 4.850 35.362 1.00 73.19 82 TYR A CA 1
ATOM 603 C C . TYR A 1 82 ? -28.742 4.088 34.619 1.00 73.19 82 TYR A C 1
ATOM 605 O O . TYR A 1 82 ? -27.773 4.680 34.144 1.00 73.19 82 TYR A O 1
ATOM 613 N N . THR A 1 83 ? -28.941 2.783 34.518 1.00 74.00 83 THR A N 1
ATOM 614 C CA . THR A 1 83 ? -28.085 1.884 33.756 1.00 74.00 83 THR A CA 1
ATOM 615 C C . THR A 1 83 ? -28.985 1.117 32.813 1.00 74.00 83 THR A C 1
ATOM 617 O O . THR A 1 83 ? -29.942 0.491 33.263 1.00 74.00 83 THR A O 1
ATOM 620 N N . GLU A 1 84 ? -28.683 1.179 31.524 1.00 70.75 84 GLU A N 1
ATOM 621 C CA . GLU A 1 84 ? -29.378 0.409 30.499 1.00 70.75 84 GLU A CA 1
ATOM 622 C C . GLU A 1 84 ? -28.398 -0.512 29.790 1.00 70.75 84 GLU A C 1
ATOM 624 O O . GLU A 1 84 ? -27.245 -0.147 29.554 1.00 70.75 84 GLU A O 1
ATOM 629 N N . LEU A 1 85 ? -28.880 -1.709 29.467 1.00 67.62 85 LEU A N 1
ATOM 630 C CA . LEU A 1 85 ? -28.133 -2.710 28.722 1.00 67.62 85 LEU A CA 1
ATOM 631 C C . LEU A 1 85 ? -28.690 -2.773 27.307 1.00 67.62 85 LEU A C 1
ATOM 633 O O . LEU A 1 85 ? -29.886 -3.011 27.101 1.00 67.62 85 LEU A O 1
ATOM 637 N N . PHE A 1 86 ? -27.811 -2.575 26.336 1.00 64.06 86 PHE A N 1
ATOM 638 C CA . PHE A 1 86 ? -28.110 -2.792 24.932 1.00 64.06 86 PHE A CA 1
ATOM 639 C C . PHE A 1 86 ? -27.393 -4.044 24.460 1.00 64.06 86 PHE A C 1
ATOM 641 O O . PHE A 1 86 ? -26.232 -4.265 24.793 1.00 64.06 86 PHE A O 1
ATOM 648 N N . TYR A 1 87 ? -28.102 -4.850 23.679 1.00 64.19 87 TYR A N 1
ATOM 649 C CA . TYR A 1 87 ? -27.574 -6.082 23.123 1.00 64.19 87 TYR A CA 1
ATOM 650 C C . TYR A 1 87 ? -27.513 -5.946 21.619 1.00 64.19 87 TYR A C 1
ATOM 652 O O . TYR A 1 87 ? -28.528 -5.675 20.976 1.00 64.19 87 TYR A O 1
ATOM 660 N N . PHE A 1 88 ? -26.338 -6.173 21.052 1.00 58.56 88 PHE A N 1
ATOM 661 C CA . PHE A 1 88 ? -26.172 -6.112 19.614 1.00 58.56 88 PHE A CA 1
ATOM 662 C C . PHE A 1 88 ? -25.396 -7.311 19.106 1.00 58.56 88 PHE A C 1
ATOM 664 O O . PHE A 1 88 ? -24.364 -7.661 19.657 1.00 58.56 88 PHE A O 1
ATOM 671 N N . THR A 1 89 ? -25.867 -7.942 18.036 1.00 55.72 89 THR A N 1
ATOM 672 C CA . THR A 1 89 ? -25.095 -9.005 17.388 1.00 55.72 89 THR A CA 1
ATOM 673 C C . THR A 1 89 ? -24.074 -8.377 16.453 1.00 55.72 89 THR A C 1
ATOM 675 O O . THR A 1 89 ? -24.466 -7.634 15.553 1.00 55.72 89 THR A O 1
ATOM 678 N N . VAL A 1 90 ? -22.794 -8.702 16.638 1.00 50.50 90 VAL A N 1
ATOM 679 C CA . VAL A 1 90 ? -21.724 -8.349 15.704 1.00 50.50 90 VAL A CA 1
ATOM 680 C C . VAL A 1 90 ? -22.071 -8.962 14.350 1.00 50.50 90 VAL A C 1
ATOM 682 O O . VAL A 1 90 ? -22.200 -10.190 14.251 1.00 50.50 90 VAL A O 1
ATOM 685 N N . PRO A 1 91 ? -22.256 -8.152 13.296 1.00 48.28 91 PRO A N 1
ATOM 686 C CA . PRO A 1 91 ? -22.473 -8.683 11.963 1.00 48.28 91 PRO A CA 1
ATOM 687 C C . PRO A 1 91 ? -21.378 -9.690 11.591 1.00 48.28 91 PRO A C 1
ATOM 689 O O . PRO A 1 91 ? -20.197 -9.499 11.876 1.00 48.28 91 PRO A O 1
ATOM 692 N N . MET A 1 92 ? -21.758 -10.761 10.896 1.00 39.56 92 MET A N 1
ATOM 693 C CA . MET A 1 92 ? -20.821 -11.787 10.407 1.00 39.56 92 MET A CA 1
ATOM 694 C C . MET A 1 92 ? -19.730 -11.230 9.461 1.00 39.56 92 MET A C 1
ATOM 696 O O . MET A 1 92 ? -18.816 -11.960 9.098 1.00 39.56 92 MET A O 1
ATOM 700 N N . ALA A 1 93 ? -19.846 -9.961 9.053 1.00 38.03 93 ALA A N 1
ATOM 701 C CA . ALA A 1 93 ? -18.964 -9.246 8.134 1.00 38.03 93 ALA A CA 1
ATOM 702 C C . ALA A 1 93 ? -18.261 -8.032 8.785 1.00 38.03 93 ALA A C 1
ATOM 704 O O . ALA A 1 93 ? -17.873 -7.112 8.078 1.00 38.03 93 ALA A O 1
ATOM 705 N N . THR A 1 94 ? -18.139 -7.986 10.116 1.00 37.34 94 THR A N 1
ATOM 706 C CA . THR A 1 94 ? -17.428 -6.895 10.819 1.00 37.34 94 THR A CA 1
ATOM 707 C C . THR A 1 94 ? -16.078 -7.394 11.333 1.00 37.34 94 THR A C 1
ATOM 709 O O . THR A 1 94 ? -16.045 -8.466 11.936 1.00 37.34 94 THR A O 1
ATOM 712 N N . PRO A 1 95 ? -14.972 -6.669 11.112 1.00 33.59 95 PRO A N 1
ATOM 713 C CA . PRO A 1 95 ? -13.635 -7.079 11.543 1.00 33.59 95 PRO A CA 1
ATOM 714 C C . PRO A 1 95 ? -13.517 -7.195 13.073 1.00 33.59 95 PRO A C 1
ATOM 716 O O . PRO A 1 95 ? -14.127 -6.440 13.830 1.00 33.59 95 PRO A O 1
ATOM 719 N N . LEU A 1 96 ? -12.705 -8.163 13.508 1.00 29.84 96 LEU A N 1
ATOM 720 C CA . LEU A 1 96 ? -12.292 -8.387 14.897 1.00 29.84 96 LEU A CA 1
ATOM 721 C C . LEU A 1 96 ? -11.536 -7.165 15.442 1.00 29.84 96 LEU A C 1
ATOM 723 O O . LEU A 1 96 ? -10.524 -6.794 14.854 1.00 29.84 96 LEU A O 1
ATOM 727 N N . GLY A 1 97 ? -11.936 -6.644 16.608 1.00 33.00 97 GLY A N 1
ATOM 728 C CA . GLY A 1 97 ? -11.064 -5.774 17.418 1.00 33.00 97 GLY A CA 1
ATOM 729 C C . GLY A 1 97 ? -11.599 -4.397 17.833 1.00 33.00 97 GLY A C 1
ATOM 730 O O . GLY A 1 97 ? -10.808 -3.478 17.993 1.00 33.00 97 GLY A O 1
ATOM 731 N N . THR A 1 98 ? -12.909 -4.211 18.008 1.00 34.69 98 THR A N 1
ATOM 732 C CA . THR A 1 98 ? -13.477 -2.892 18.344 1.00 34.69 98 THR A CA 1
ATOM 733 C C . THR A 1 98 ? -13.278 -2.515 19.820 1.00 34.69 98 THR A C 1
ATOM 735 O O . THR A 1 98 ? -13.930 -3.096 20.687 1.00 34.69 98 THR A O 1
ATOM 738 N N . GLU A 1 99 ? -12.462 -1.493 20.108 1.00 30.61 99 GLU A N 1
ATOM 739 C CA . GLU A 1 99 ? -12.564 -0.750 21.371 1.00 30.61 99 GLU A CA 1
ATOM 740 C C . GLU A 1 99 ? -13.859 0.076 21.382 1.00 30.61 99 GLU A C 1
ATOM 742 O O . GLU A 1 99 ? -14.175 0.806 20.438 1.00 30.61 99 GLU A O 1
ATOM 747 N N . VAL A 1 100 ? -14.624 -0.031 22.469 1.00 33.28 100 VAL A N 1
ATOM 748 C CA . VAL A 1 100 ? -15.936 0.609 22.593 1.00 33.28 100 VAL A CA 1
ATOM 749 C C . VAL A 1 100 ? -15.828 1.913 23.377 1.00 33.28 100 VAL A C 1
ATOM 751 O O . VAL A 1 100 ? -15.886 1.942 24.604 1.00 33.28 100 VAL A O 1
ATOM 754 N N . GLY A 1 101 ? -15.682 3.017 22.643 1.00 30.03 101 GLY A N 1
ATOM 755 C CA . GLY A 1 101 ? -15.764 4.382 23.163 1.00 30.03 101 GLY A CA 1
ATOM 756 C C . GLY A 1 101 ? -17.128 5.011 22.869 1.00 30.03 101 GLY A C 1
ATOM 757 O O . GLY A 1 101 ? -17.464 5.269 21.717 1.00 30.03 101 GLY A O 1
ATOM 758 N N . GLY A 1 102 ? -17.928 5.267 23.907 1.00 30.83 102 GLY A N 1
ATOM 759 C CA . GLY A 1 102 ? -19.253 5.878 23.772 1.00 30.83 102 GLY A CA 1
ATOM 760 C C . GLY A 1 102 ? -19.205 7.401 23.609 1.00 30.83 102 GLY A C 1
ATOM 761 O O . GLY A 1 102 ? -18.744 8.110 24.503 1.00 30.83 102 GLY A O 1
ATOM 762 N N . GLY A 1 103 ? -19.748 7.915 22.503 1.00 30.14 103 GLY A N 1
ATOM 763 C CA . GLY A 1 103 ? -20.001 9.340 22.279 1.00 30.14 103 GLY A CA 1
ATOM 764 C C . GLY A 1 103 ? -21.412 9.549 21.728 1.00 30.14 103 GLY A C 1
ATOM 765 O O . GLY A 1 103 ? -21.779 8.960 20.720 1.00 30.14 103 GLY A O 1
ATOM 766 N N . GLY A 1 104 ? -22.232 10.354 22.405 1.00 31.38 104 GLY A N 1
ATOM 767 C CA . GLY A 1 104 ? -23.573 10.710 21.926 1.00 31.38 104 GLY A CA 1
ATOM 768 C C . GLY A 1 104 ? -23.537 11.979 21.073 1.00 31.38 104 GLY A C 1
ATOM 769 O O . GLY A 1 104 ? -22.949 12.973 21.497 1.00 31.38 104 GLY A O 1
ATOM 770 N N . HIS A 1 105 ? -24.195 11.968 19.913 1.00 30.62 105 HIS A N 1
ATOM 771 C CA . HIS A 1 105 ? -24.452 13.154 19.088 1.00 30.62 105 HIS A CA 1
ATOM 772 C C . HIS A 1 105 ? -25.953 13.263 18.772 1.00 30.62 105 HIS A C 1
ATOM 774 O O . HIS A 1 105 ? -26.644 12.262 18.601 1.00 30.62 105 HIS A O 1
ATOM 780 N N . CYS A 1 106 ? -26.480 14.491 18.719 1.00 33.31 106 CYS A N 1
ATOM 781 C CA . CYS A 1 106 ? -27.880 14.782 18.392 1.00 33.31 106 CYS A CA 1
ATOM 782 C C . CYS A 1 106 ? -27.950 15.609 17.098 1.00 33.31 106 CYS A C 1
ATOM 784 O O . CYS A 1 106 ? -27.226 16.593 16.963 1.00 33.31 106 CYS A O 1
ATOM 786 N N . TRP A 1 107 ? -28.830 15.239 16.161 1.00 26.53 107 TRP A N 1
ATOM 787 C CA . TRP A 1 107 ? -29.083 16.005 14.933 1.00 26.53 107 TRP A CA 1
ATOM 788 C C . TRP A 1 107 ? -30.153 17.091 15.159 1.00 26.53 107 TRP A C 1
ATOM 790 O O . TRP A 1 107 ? -31.219 16.770 15.686 1.00 26.53 107 TRP A O 1
ATOM 800 N N . PRO A 1 108 ? -29.929 18.350 14.735 1.00 28.31 108 PRO A N 1
ATOM 801 C CA . PRO A 1 108 ? -30.969 19.375 14.687 1.00 28.31 108 PRO A CA 1
ATOM 802 C C . PRO A 1 108 ? -31.702 19.369 13.335 1.00 28.31 108 PRO A C 1
ATOM 804 O O . PRO A 1 108 ? -31.059 19.334 12.284 1.00 28.31 108 PRO A O 1
ATOM 807 N N . ASP A 1 109 ? -33.031 19.513 13.344 1.00 26.41 109 ASP A N 1
ATOM 808 C CA . ASP A 1 109 ? -33.747 20.078 12.194 1.00 26.41 109 ASP A CA 1
ATOM 809 C C . ASP A 1 109 ? -33.839 21.612 12.352 1.00 26.41 109 ASP A C 1
ATOM 811 O O . ASP A 1 109 ? -34.522 22.146 13.221 1.00 26.41 109 ASP A O 1
ATOM 815 N N . TRP A 1 110 ? -33.082 22.283 11.483 1.00 27.22 110 TRP A N 1
ATOM 816 C CA . TRP A 1 110 ? -33.183 23.655 10.969 1.00 27.22 110 TRP A CA 1
ATOM 817 C C . TRP A 1 110 ? -32.853 24.934 11.789 1.00 27.22 110 TRP A C 1
ATOM 819 O O . TRP A 1 110 ? -33.681 25.559 12.444 1.00 27.22 110 TRP A O 1
ATOM 829 N N . SER A 1 111 ? -31.682 25.481 11.419 1.00 35.9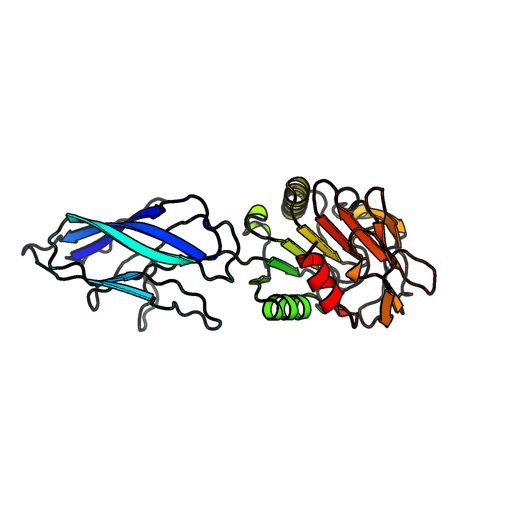7 111 SER A N 1
ATOM 830 C CA . SER A 1 111 ? -31.375 26.881 11.038 1.00 35.97 111 SER A CA 1
ATOM 831 C C . SER A 1 111 ? -31.129 27.966 12.108 1.00 35.97 111 SER A C 1
ATOM 833 O O . SER A 1 111 ? -32.014 28.707 12.526 1.00 35.97 111 SER A O 1
ATOM 835 N N . GLY A 1 112 ? -29.842 28.194 12.399 1.00 26.70 112 GLY A N 1
ATOM 836 C CA . GLY A 1 112 ? -29.321 29.454 12.940 1.00 26.70 112 GLY A CA 1
ATOM 837 C C . GLY A 1 112 ? -27.802 29.393 13.172 1.00 26.70 112 GLY A C 1
ATOM 838 O O . GLY A 1 112 ? -27.338 28.432 13.780 1.00 26.70 112 GLY A O 1
ATOM 839 N N . PRO A 1 113 ? -26.997 30.365 12.702 1.00 27.81 113 PRO A N 1
ATOM 840 C CA . PRO A 1 113 ? -25.548 30.326 12.879 1.00 27.81 113 PRO A CA 1
ATOM 841 C C . PRO A 1 113 ? -25.164 30.737 14.310 1.00 27.81 113 PRO A C 1
ATOM 843 O O . PRO A 1 113 ? -25.483 31.848 14.735 1.00 27.81 113 PRO A O 1
ATOM 846 N N . GLY A 1 114 ? -24.441 29.867 15.029 1.00 33.81 114 GLY A N 1
ATOM 847 C CA . GLY A 1 114 ? -23.657 30.259 16.211 1.00 33.81 114 GLY A CA 1
ATOM 848 C C . GLY A 1 114 ? -23.957 29.580 17.555 1.00 33.81 114 GLY A C 1
ATOM 849 O O . GLY A 1 114 ? -23.789 30.241 18.576 1.00 33.81 114 GLY A O 1
ATOM 850 N N . GLN A 1 115 ? -24.363 28.305 17.604 1.00 34.81 115 GLN A N 1
ATOM 851 C CA . GLN A 1 115 ? -24.473 27.559 18.873 1.00 34.81 115 GLN A CA 1
ATOM 852 C C . GLN A 1 115 ? -23.296 26.573 19.052 1.00 34.81 115 GLN A C 1
ATOM 854 O O . GLN A 1 115 ? -22.946 25.896 18.086 1.00 34.81 115 GLN A O 1
ATOM 859 N N . PRO A 1 116 ? -22.666 26.490 20.243 1.00 28.19 116 PRO A N 1
ATOM 860 C CA . PRO A 1 116 ? -21.599 25.529 20.535 1.00 28.19 116 PRO A CA 1
ATOM 861 C C . PRO A 1 116 ? -22.135 24.087 20.648 1.00 28.19 116 PRO A C 1
ATOM 863 O O . PRO A 1 116 ? -23.191 23.847 21.226 1.00 28.19 116 PRO A O 1
ATOM 866 N N . GLU A 1 117 ? -21.374 23.128 20.118 1.00 34.97 117 GLU A N 1
ATOM 867 C CA . GLU A 1 117 ? -21.763 21.748 19.759 1.00 34.97 117 GLU A CA 1
ATOM 868 C C . GLU A 1 117 ? -22.136 20.772 20.902 1.00 34.97 117 GLU A C 1
ATOM 870 O O . GLU A 1 117 ? -22.139 19.567 20.681 1.00 34.97 117 GLU A O 1
ATOM 875 N N . GLN A 1 118 ? -22.453 21.201 22.129 1.00 31.66 118 GLN A N 1
ATOM 876 C CA . GLN A 1 118 ? -22.652 20.244 23.243 1.00 31.66 118 GLN A CA 1
ATOM 877 C C . GLN A 1 118 ? -23.816 20.580 24.183 1.00 31.66 118 GLN A C 1
ATOM 879 O O . GLN A 1 118 ? -23.650 20.685 25.396 1.00 31.66 118 GLN A O 1
ATOM 884 N N . SER A 1 119 ? -25.024 20.733 23.638 1.00 30.50 119 SER A N 1
ATOM 885 C CA . SER A 1 119 ? -26.271 20.838 24.418 1.00 30.50 119 SER A CA 1
ATOM 886 C C . SER A 1 119 ? -27.328 19.880 23.861 1.00 30.50 119 SER A C 1
ATOM 888 O O . SER A 1 119 ? -27.629 19.922 22.671 1.00 30.50 119 SER A O 1
ATOM 890 N N . ILE A 1 120 ? -27.873 19.002 24.714 1.00 36.25 120 ILE A N 1
ATOM 891 C CA . ILE A 1 120 ? -28.933 18.044 24.356 1.00 36.25 120 ILE A CA 1
ATOM 892 C C . ILE A 1 120 ? -30.277 18.769 24.475 1.00 36.25 120 ILE A C 1
ATOM 894 O O . ILE A 1 120 ? -30.759 19.000 25.582 1.00 36.25 120 ILE A O 1
ATOM 898 N N . TYR A 1 121 ? -30.880 19.120 23.339 1.00 31.84 121 TYR A N 1
ATOM 899 C CA . TYR A 1 121 ? -32.253 19.623 23.290 1.00 31.84 121 TYR A CA 1
ATOM 900 C C . TYR A 1 121 ? -33.249 18.463 23.399 1.00 31.84 121 TYR A C 1
ATOM 902 O O . TYR A 1 121 ? -33.143 17.471 22.679 1.00 31.84 121 TYR A O 1
ATOM 910 N N . ILE A 1 122 ? -34.237 18.597 24.289 1.00 34.97 122 ILE A N 1
ATOM 911 C CA . ILE A 1 122 ? -35.372 17.674 24.382 1.00 34.97 122 ILE A CA 1
ATOM 912 C C . ILE A 1 122 ? -36.448 18.131 23.398 1.00 34.97 122 ILE A C 1
ATOM 914 O O . ILE A 1 122 ? -37.264 18.991 23.719 1.00 34.97 122 ILE A O 1
ATOM 918 N N . GLU A 1 123 ? -36.520 17.485 22.242 1.00 30.97 123 GLU A N 1
ATOM 919 C CA . GLU A 1 123 ? -37.802 17.292 21.571 1.00 30.97 123 GLU A CA 1
ATOM 920 C C . GLU A 1 123 ? -38.066 15.789 21.455 1.00 30.97 123 GLU A C 1
ATOM 922 O O . GLU A 1 123 ? -37.250 15.025 20.951 1.00 30.97 123 GLU A O 1
ATOM 927 N N . HIS A 1 124 ? -39.221 15.357 21.968 1.00 32.41 124 HIS A N 1
ATOM 928 C CA . HIS A 1 124 ? -39.754 13.996 21.821 1.00 32.41 124 HIS A CA 1
ATOM 929 C C . HIS A 1 124 ? -39.019 12.841 22.539 1.00 32.41 124 HIS A C 1
ATOM 931 O O . HIS A 1 124 ? -39.055 11.713 22.055 1.00 32.41 124 HIS A O 1
ATOM 937 N N . ASN A 1 125 ? -38.459 13.064 23.737 1.00 34.69 125 ASN A N 1
ATOM 938 C CA . ASN A 1 125 ? -38.061 11.995 24.679 1.00 34.69 125 ASN A CA 1
ATOM 939 C C . ASN A 1 125 ? -37.164 10.875 24.088 1.00 34.69 125 ASN A C 1
ATOM 941 O O . ASN A 1 125 ? -37.317 9.721 24.490 1.00 34.69 125 ASN A O 1
ATOM 945 N N . LEU A 1 126 ? -36.244 11.194 23.167 1.00 34.16 126 LEU A N 1
ATOM 946 C CA . LEU A 1 126 ? -35.351 10.228 22.508 1.00 34.16 126 LEU A CA 1
ATOM 947 C C . LEU A 1 126 ? -33.868 10.577 22.738 1.00 34.16 126 LEU A C 1
ATOM 949 O O . LEU A 1 126 ? -33.468 11.725 22.570 1.00 34.16 126 LEU A O 1
ATOM 953 N N . CYS A 1 127 ? -33.051 9.579 23.086 1.00 35.19 127 CYS A N 1
ATOM 954 C CA . CYS A 1 127 ? -31.584 9.656 23.137 1.00 35.19 127 CYS A CA 1
ATOM 955 C C . CYS A 1 127 ? -30.994 8.631 22.148 1.00 35.19 127 CYS A C 1
ATOM 957 O O . CYS A 1 127 ? -31.477 7.499 22.127 1.00 35.19 127 CYS A O 1
ATOM 959 N N . ILE A 1 128 ? -30.008 9.035 21.330 1.00 37.50 128 ILE A N 1
ATOM 960 C CA . ILE A 1 128 ? -29.340 8.216 20.295 1.00 37.50 128 ILE A CA 1
ATOM 961 C C . ILE A 1 128 ? -27.842 8.133 20.623 1.00 37.50 128 ILE A C 1
ATOM 963 O O . ILE A 1 128 ? -27.228 9.141 20.975 1.00 37.50 128 ILE A O 1
ATOM 967 N N . ILE A 1 129 ? -27.272 6.933 20.511 1.00 39.22 129 ILE A N 1
ATOM 968 C CA . ILE A 1 129 ? -25.842 6.650 20.688 1.00 39.22 129 ILE A CA 1
ATOM 969 C C . ILE A 1 129 ? -25.317 6.105 19.361 1.00 39.22 129 ILE A C 1
ATOM 971 O O . ILE A 1 129 ? -25.828 5.089 18.888 1.00 39.22 129 ILE A O 1
ATOM 975 N N . ASP A 1 130 ? -24.312 6.773 18.791 1.00 35.78 130 ASP A N 1
ATOM 976 C CA . ASP A 1 130 ? -23.641 6.358 17.559 1.00 35.78 130 ASP A CA 1
ATOM 977 C C . ASP A 1 130 ? -22.299 5.696 17.905 1.00 35.78 130 ASP A C 1
ATOM 979 O O . ASP A 1 130 ? -21.529 6.210 18.718 1.00 35.78 130 ASP A O 1
ATOM 983 N N . VAL A 1 131 ? -22.014 4.544 17.294 1.00 40.09 131 VAL A N 1
ATOM 984 C CA . VAL A 1 131 ? -20.746 3.819 17.461 1.00 40.09 131 VAL A CA 1
ATOM 985 C C . VAL A 1 131 ? -19.919 4.005 16.193 1.00 40.09 131 VAL A C 1
ATOM 987 O O . VAL A 1 131 ? -20.336 3.582 15.114 1.00 40.09 131 VAL A O 1
ATOM 990 N N . TYR A 1 132 ? -18.757 4.648 16.314 1.00 41.56 132 TYR A N 1
ATOM 991 C CA . TYR A 1 132 ? -17.816 4.794 15.206 1.00 41.56 132 TYR A CA 1
ATOM 992 C C . TYR A 1 132 ? -16.921 3.557 15.118 1.00 41.56 132 TYR A C 1
ATOM 994 O O . TYR A 1 132 ? -16.281 3.187 16.099 1.00 41.56 132 TYR A O 1
ATOM 1002 N N . MET A 1 133 ? -16.869 2.933 13.942 1.00 49.91 133 MET A N 1
ATOM 1003 C CA . MET A 1 133 ? -15.891 1.891 13.633 1.00 49.91 133 MET A CA 1
ATOM 1004 C C . MET A 1 133 ? -14.821 2.493 12.720 1.00 49.91 133 MET A C 1
ATOM 1006 O O . MET A 1 133 ? -15.200 3.071 11.690 1.00 49.91 133 MET A O 1
ATOM 1010 N N . PRO A 1 134 ? -13.523 2.382 13.063 1.00 57.91 134 PRO A N 1
ATOM 1011 C CA . PRO A 1 134 ? -12.472 2.777 12.143 1.00 57.91 134 PRO A CA 1
ATOM 1012 C C . PRO A 1 134 ? -12.562 1.930 10.858 1.00 57.91 134 PRO A C 1
ATOM 1014 O O . PRO A 1 134 ? -12.997 0.776 10.909 1.00 57.91 134 PRO A O 1
ATOM 1017 N N . PRO A 1 135 ? -12.208 2.499 9.695 1.00 74.69 135 PRO A N 1
ATOM 1018 C CA . PRO A 1 135 ? -12.114 1.751 8.445 1.00 74.69 135 PRO A CA 1
ATOM 1019 C C . PRO A 1 135 ? -11.085 0.621 8.576 1.00 74.69 135 PRO A C 1
ATOM 1021 O O . PRO A 1 135 ? -10.075 0.783 9.248 1.00 74.69 135 PRO A O 1
ATOM 1024 N N . GLU A 1 136 ? -11.290 -0.512 7.911 1.00 81.88 136 GLU A N 1
ATOM 1025 C CA . GLU A 1 136 ? -10.317 -1.615 7.930 1.00 81.88 136 GLU A CA 1
ATOM 1026 C C . GLU A 1 136 ? -9.029 -1.257 7.196 1.00 81.88 136 GLU A C 1
ATOM 1028 O O . GLU A 1 136 ? -7.949 -1.637 7.637 1.00 81.88 136 GLU A O 1
ATOM 1033 N N . PHE A 1 137 ? -9.130 -0.525 6.090 1.00 92.25 137 PHE A N 1
ATOM 1034 C CA . PHE A 1 137 ? -7.982 -0.144 5.277 1.00 92.25 137 PHE A CA 1
ATOM 1035 C C . PHE A 1 137 ? -7.867 1.367 5.145 1.00 92.25 137 PHE A C 1
ATOM 1037 O O . PHE A 1 137 ? -8.860 2.080 5.011 1.00 92.25 137 PHE A O 1
ATOM 1044 N N . LEU A 1 138 ? -6.634 1.850 5.131 1.00 96.12 138 LEU A N 1
ATOM 1045 C CA . LEU A 1 138 ? -6.329 3.238 4.821 1.00 96.12 138 LEU A CA 1
ATOM 1046 C C . LEU A 1 138 ? -5.685 3.325 3.441 1.00 96.12 138 LEU A C 1
ATOM 1048 O O . LEU A 1 138 ? -4.833 2.504 3.100 1.00 96.12 138 LEU A O 1
ATOM 1052 N N . ILE A 1 139 ? -6.081 4.327 2.661 1.00 98.62 139 ILE A N 1
ATOM 1053 C CA . ILE A 1 139 ? -5.487 4.644 1.361 1.00 98.62 139 ILE A CA 1
ATOM 1054 C C . ILE A 1 139 ? -4.889 6.040 1.466 1.00 98.62 139 ILE A C 1
ATOM 1056 O O . ILE A 1 139 ? -5.615 7.032 1.523 1.00 98.62 139 ILE A O 1
ATOM 1060 N N . TRP A 1 140 ? -3.565 6.121 1.531 1.00 98.56 140 TRP A N 1
ATOM 1061 C CA . TRP A 1 140 ? -2.845 7.382 1.554 1.00 98.56 140 TRP A CA 1
ATOM 1062 C C . TRP A 1 140 ? -2.295 7.684 0.164 1.00 98.56 140 TRP A C 1
ATOM 1064 O O . TRP A 1 140 ? -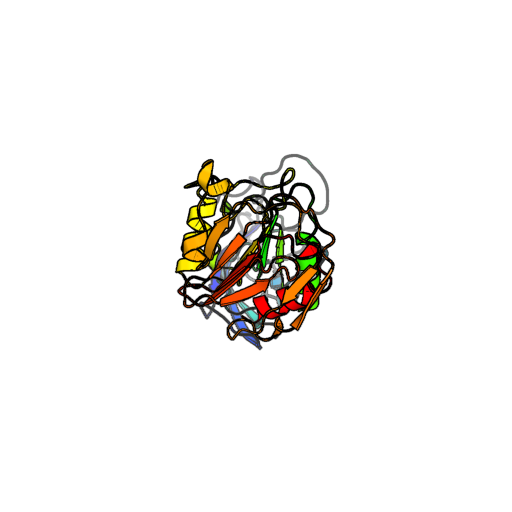1.298 7.107 -0.262 1.00 98.56 140 TRP A O 1
ATOM 1074 N N . GLU A 1 141 ? -3.009 8.560 -0.539 1.00 97.56 141 GLU A N 1
ATOM 1075 C CA . GLU A 1 141 ? -2.745 8.938 -1.925 1.00 97.56 141 GLU A CA 1
ATOM 1076 C C . GLU A 1 141 ? -1.963 10.253 -1.975 1.00 97.56 141 GLU A C 1
ATOM 1078 O O . GLU A 1 141 ? -2.488 11.313 -1.623 1.00 97.56 141 GLU A O 1
ATOM 1083 N N . LEU A 1 142 ? -0.695 10.162 -2.366 1.00 96.75 142 LEU A N 1
ATOM 1084 C CA . LEU A 1 142 ? 0.215 11.289 -2.552 1.00 96.75 142 LEU A CA 1
ATOM 1085 C C . LEU A 1 142 ? 0.514 11.553 -4.036 1.00 96.75 142 LEU A C 1
ATOM 1087 O O . LEU A 1 142 ? 1.119 12.585 -4.337 1.00 96.75 142 LEU A O 1
ATOM 1091 N N . ASP A 1 143 ? 0.070 10.672 -4.939 1.00 96.94 143 ASP A N 1
ATOM 1092 C CA . ASP A 1 143 ? 0.121 10.884 -6.384 1.00 96.94 143 ASP A CA 1
ATOM 1093 C C . ASP A 1 143 ? -0.721 12.108 -6.788 1.00 96.94 143 ASP A C 1
ATOM 1095 O O . ASP A 1 143 ? -1.874 12.290 -6.376 1.00 96.94 143 ASP A O 1
ATOM 1099 N N . MET A 1 144 ? -0.145 12.972 -7.622 1.00 96.50 144 MET A N 1
ATOM 1100 C CA . MET A 1 144 ? -0.827 14.146 -8.170 1.00 96.50 144 MET A CA 1
ATOM 1101 C C . MET A 1 144 ? -1.688 13.811 -9.400 1.00 96.50 144 MET A C 1
ATOM 1103 O O . MET A 1 144 ? -2.492 14.646 -9.831 1.00 96.50 144 MET A O 1
ATOM 1107 N N . THR A 1 145 ? -1.554 12.602 -9.947 1.00 97.06 145 THR A N 1
ATOM 1108 C CA . THR A 1 145 ? -2.306 12.054 -11.085 1.00 97.06 145 THR A CA 1
ATOM 1109 C C . THR A 1 145 ? -2.914 10.675 -10.778 1.00 97.06 145 THR A C 1
ATOM 1111 O O . THR A 1 145 ? -2.798 9.764 -11.594 1.00 97.06 145 THR A O 1
ATOM 1114 N N . PRO A 1 146 ? -3.674 10.543 -9.673 1.00 96.69 146 PRO A N 1
ATOM 1115 C CA . PRO A 1 146 ? -4.034 9.261 -9.070 1.00 96.69 146 PRO A CA 1
ATOM 1116 C C . PRO A 1 146 ? -4.739 8.308 -10.034 1.00 96.69 146 PRO A C 1
ATOM 1118 O O . PRO A 1 146 ? -5.845 8.594 -10.513 1.00 96.69 146 PRO A O 1
ATOM 1121 N N . ILE A 1 147 ? -4.138 7.133 -10.239 1.00 97.94 147 ILE A N 1
ATOM 1122 C CA . ILE A 1 147 ? -4.757 6.010 -10.964 1.00 97.94 147 ILE A CA 1
ATOM 1123 C C . ILE A 1 147 ? -4.999 4.764 -10.104 1.00 97.94 147 ILE A C 1
ATOM 1125 O O . ILE A 1 147 ? -5.792 3.913 -10.505 1.00 97.94 147 ILE A O 1
ATOM 1129 N N . SER A 1 148 ? -4.384 4.652 -8.923 1.00 98.56 148 SER A N 1
ATOM 1130 C CA . SER A 1 148 ? -4.467 3.449 -8.076 1.00 98.56 148 SER A CA 1
ATOM 1131 C C . SER A 1 148 ? -5.507 3.553 -6.959 1.00 98.56 148 SER A C 1
ATOM 1133 O O . SER A 1 148 ? -6.248 2.595 -6.725 1.00 98.56 148 SER A O 1
ATOM 1135 N N . GLY A 1 149 ? -5.621 4.707 -6.289 1.00 98.31 149 GLY A N 1
ATOM 1136 C CA . GLY A 1 149 ? -6.428 4.840 -5.073 1.00 98.31 149 GLY A CA 1
ATOM 1137 C C . GLY A 1 149 ? -7.902 4.455 -5.231 1.00 98.31 149 GLY A C 1
ATOM 1138 O O . GLY A 1 149 ? -8.411 3.628 -4.472 1.00 98.31 149 GLY A O 1
ATOM 1139 N N . GLN A 1 150 ? -8.603 5.008 -6.229 1.00 98.06 150 GLN A N 1
ATOM 1140 C CA . GLN A 1 150 ? -10.027 4.701 -6.436 1.00 98.06 150 GLN A CA 1
ATOM 1141 C C . GLN A 1 150 ? -10.268 3.240 -6.863 1.00 98.06 150 GLN A C 1
ATOM 1143 O O . GLN A 1 150 ? -11.135 2.601 -6.266 1.00 98.06 150 GLN A O 1
ATOM 1148 N N . PRO A 1 151 ? -9.514 2.657 -7.815 1.00 98.50 151 PRO A N 1
ATOM 1149 C CA . PRO A 1 151 ? -9.636 1.230 -8.111 1.00 98.50 151 PRO A CA 1
ATOM 1150 C C . PRO A 1 151 ? -9.373 0.308 -6.911 1.00 98.50 151 PRO A C 1
ATOM 1152 O O . PRO A 1 151 ? -10.093 -0.676 -6.741 1.00 98.50 151 PRO A O 1
ATOM 1155 N N . ILE A 1 152 ? -8.401 0.625 -6.044 1.00 98.69 152 ILE A N 1
ATOM 1156 C CA . ILE A 1 152 ? -8.163 -0.132 -4.802 1.00 98.69 152 ILE A CA 1
ATOM 1157 C C . ILE A 1 152 ? -9.396 -0.055 -3.889 1.00 98.69 152 ILE A C 1
ATOM 1159 O O . ILE A 1 152 ? -9.889 -1.087 -3.428 1.00 98.69 152 ILE A O 1
ATOM 1163 N N . ALA A 1 153 ? -9.942 1.146 -3.677 1.00 93.44 153 ALA A N 1
ATOM 1164 C CA . ALA A 1 153 ? -11.157 1.360 -2.889 1.00 93.44 153 ALA A CA 1
ATOM 1165 C C . ALA A 1 153 ? -12.364 0.568 -3.435 1.00 93.44 153 ALA A C 1
ATOM 1167 O O . ALA A 1 153 ? -13.132 -0.031 -2.672 1.00 93.44 153 ALA A O 1
ATOM 1168 N N . ASP A 1 154 ? -12.525 0.516 -4.758 1.00 91.44 154 ASP A N 1
ATOM 1169 C CA . ASP A 1 154 ? -13.596 -0.238 -5.414 1.00 91.44 154 ASP A CA 1
ATOM 1170 C C . ASP A 1 154 ? -13.456 -1.749 -5.162 1.00 91.44 154 ASP A C 1
ATOM 1172 O O . ASP A 1 154 ? -14.445 -2.416 -4.839 1.00 91.44 154 ASP A O 1
ATOM 1176 N N . VAL A 1 155 ? -12.234 -2.291 -5.235 1.00 91.31 155 VAL A N 1
ATOM 1177 C CA . VAL A 1 155 ? -11.963 -3.711 -4.951 1.00 91.31 155 VAL A CA 1
ATOM 1178 C C . VAL A 1 155 ? -12.211 -4.037 -3.480 1.00 91.31 155 VAL A C 1
ATOM 1180 O O . VAL A 1 155 ? -12.909 -5.008 -3.187 1.00 91.31 155 VAL A O 1
ATOM 1183 N N . LEU A 1 156 ? -11.730 -3.204 -2.552 1.00 84.81 156 LEU A N 1
ATOM 1184 C CA . LEU A 1 156 ? -11.983 -3.378 -1.117 1.00 84.81 156 LEU A CA 1
ATOM 1185 C C . LEU A 1 156 ? -13.490 -3.384 -0.814 1.00 84.81 156 LEU A C 1
ATOM 1187 O O . LEU A 1 156 ? -13.980 -4.276 -0.120 1.00 84.81 156 LEU A O 1
ATOM 1191 N N . THR A 1 157 ? -14.246 -2.459 -1.417 1.00 83.69 157 THR A N 1
ATOM 1192 C CA . THR A 1 157 ? -15.714 -2.412 -1.305 1.00 83.69 157 THR A CA 1
ATOM 1193 C C . THR A 1 157 ? -16.360 -3.689 -1.839 1.00 83.69 157 THR A C 1
ATOM 1195 O O . THR A 1 157 ? -17.259 -4.243 -1.204 1.00 83.69 157 THR A O 1
ATOM 1198 N N . ALA A 1 158 ? -15.909 -4.180 -2.997 1.00 78.88 158 ALA A N 1
ATOM 1199 C CA . ALA A 1 158 ? -16.423 -5.403 -3.610 1.00 78.88 158 ALA A CA 1
ATOM 1200 C C . ALA A 1 158 ? -16.136 -6.655 -2.760 1.00 78.88 158 ALA A C 1
ATOM 1202 O O . ALA A 1 158 ? -16.934 -7.593 -2.764 1.00 78.88 158 ALA A O 1
ATOM 1203 N N . MET A 1 159 ? -15.038 -6.648 -2.000 1.00 84.69 159 MET A N 1
ATOM 1204 C CA . MET A 1 159 ? -14.692 -7.678 -1.014 1.00 84.69 159 MET A CA 1
ATOM 1205 C C . MET A 1 159 ? -15.466 -7.546 0.308 1.00 84.69 159 MET A C 1
ATOM 1207 O O . MET A 1 159 ? -15.421 -8.456 1.132 1.00 84.69 159 MET A O 1
ATOM 1211 N N . GLY A 1 160 ? -16.205 -6.450 0.506 1.00 78.38 160 GLY A N 1
ATOM 1212 C CA . GLY A 1 160 ? -16.956 -6.177 1.731 1.00 78.38 160 GLY A CA 1
ATOM 1213 C C . GLY A 1 160 ? -16.142 -5.499 2.835 1.00 78.38 160 GLY A C 1
ATOM 1214 O O . GLY A 1 160 ? -16.628 -5.437 3.961 1.00 78.38 160 GLY A O 1
ATOM 1215 N N . HIS A 1 161 ? -14.953 -4.981 2.518 1.00 80.69 161 HIS A N 1
ATOM 1216 C CA . HIS A 1 161 ? -14.118 -4.236 3.454 1.00 80.69 161 HIS A CA 1
ATOM 1217 C C . HIS A 1 161 ? -14.421 -2.736 3.433 1.00 80.69 161 HIS A C 1
ATOM 1219 O O . HIS A 1 161 ? -14.731 -2.134 2.402 1.00 80.69 161 HIS A O 1
ATOM 1225 N N . THR A 1 162 ? -14.297 -2.122 4.601 1.00 81.00 162 THR A N 1
ATOM 1226 C CA . THR A 1 162 ? -14.343 -0.676 4.798 1.00 81.00 162 THR A CA 1
ATOM 1227 C C . THR A 1 162 ? -12.972 -0.049 4.564 1.00 81.00 162 THR A C 1
ATOM 1229 O O . THR A 1 162 ? -11.936 -0.631 4.877 1.00 81.00 162 THR A O 1
ATOM 1232 N N . HIS A 1 163 ? -12.961 1.163 4.022 1.00 86.31 163 HIS A N 1
ATOM 1233 C CA . HIS A 1 163 ? -11.738 1.907 3.741 1.00 86.31 163 HIS A CA 1
ATOM 1234 C C . HIS A 1 163 ? -11.970 3.409 3.886 1.00 86.31 163 HIS A C 1
ATOM 1236 O O . HIS A 1 163 ? -13.121 3.849 3.972 1.00 86.31 163 HIS A O 1
ATOM 1242 N N . GLU A 1 164 ? -10.881 4.170 3.957 1.00 88.00 164 GLU A N 1
ATOM 1243 C CA . GLU A 1 164 ? -10.899 5.632 3.976 1.00 88.00 164 GLU A CA 1
ATOM 1244 C C . GLU A 1 164 ? -9.682 6.202 3.240 1.00 88.00 164 GLU A C 1
ATOM 1246 O O . GLU A 1 164 ? -8.566 5.685 3.364 1.00 88.00 164 GLU A O 1
ATOM 1251 N N . PHE A 1 165 ? -9.897 7.296 2.504 1.00 89.81 165 PHE A N 1
ATOM 1252 C CA . PHE A 1 165 ? -8.811 8.085 1.931 1.00 89.81 165 PHE A CA 1
ATOM 1253 C C . PHE A 1 165 ? -8.219 9.010 2.993 1.00 89.81 165 PHE A C 1
ATOM 1255 O O . PHE A 1 165 ? -8.901 9.850 3.580 1.00 89.81 165 PHE A O 1
ATOM 1262 N N . VAL A 1 166 ? -6.921 8.873 3.224 1.00 89.75 166 VAL A N 1
ATOM 1263 C CA . VAL A 1 166 ? -6.196 9.634 4.236 1.00 89.75 166 VAL A CA 1
ATOM 1264 C C . VAL A 1 166 ? -5.769 10.981 3.665 1.00 89.75 166 VAL A C 1
ATOM 1266 O O . VAL A 1 166 ? -5.040 11.040 2.681 1.00 89.75 166 VAL A O 1
ATOM 1269 N N . VAL A 1 167 ? -6.167 12.067 4.332 1.00 84.50 167 VAL A N 1
ATOM 1270 C CA . VAL A 1 167 ? -5.659 13.419 4.038 1.00 84.50 167 VAL A CA 1
ATOM 1271 C C . VAL A 1 167 ? -4.392 13.712 4.847 1.00 84.50 167 VAL A C 1
ATOM 1273 O O . VAL A 1 167 ? -3.371 14.076 4.273 1.00 84.50 167 VAL A O 1
ATOM 1276 N N . ASN A 1 168 ? -4.437 13.509 6.170 1.00 83.12 168 ASN A N 1
ATOM 1277 C CA . ASN A 1 168 ? -3.267 13.594 7.047 1.00 83.12 168 ASN A CA 1
ATOM 1278 C C . ASN A 1 168 ? -3.101 12.264 7.787 1.00 83.12 168 ASN A C 1
ATOM 1280 O O . ASN A 1 168 ? -3.985 11.872 8.549 1.00 83.12 168 ASN A O 1
ATOM 1284 N N . LEU A 1 169 ? -1.972 11.577 7.602 1.00 85.88 169 LEU A N 1
ATOM 1285 C CA . LEU A 1 169 ? -1.753 10.267 8.227 1.00 85.88 169 LEU A CA 1
ATOM 1286 C C . LEU A 1 169 ? -1.691 10.352 9.760 1.00 85.88 169 LEU A C 1
ATOM 1288 O O . LEU A 1 169 ? -2.186 9.462 10.442 1.00 85.88 169 LEU A O 1
ATOM 1292 N N . GLY A 1 170 ? -1.178 11.461 10.303 1.00 80.06 170 GLY A N 1
ATOM 1293 C CA . GLY A 1 170 ? -1.063 11.674 11.750 1.00 80.06 170 GLY A CA 1
ATOM 1294 C C . GLY A 1 170 ? -2.392 11.748 12.516 1.00 80.06 170 GLY A C 1
ATOM 1295 O O . GLY A 1 170 ? -2.371 11.662 13.743 1.00 80.06 170 GLY A O 1
ATOM 1296 N N . ASP A 1 171 ? -3.528 11.879 11.823 1.00 81.06 171 ASP A N 1
ATOM 1297 C CA . ASP A 1 171 ? -4.866 11.822 12.432 1.00 81.06 171 ASP A CA 1
ATOM 1298 C C . ASP A 1 171 ? -5.319 10.372 12.713 1.00 81.06 171 ASP A C 1
ATOM 1300 O O . ASP A 1 171 ? -6.329 10.155 13.384 1.00 81.06 171 ASP A O 1
ATOM 1304 N N . TRP A 1 172 ? -4.567 9.379 12.225 1.00 82.19 172 TRP A N 1
ATOM 1305 C CA . TRP A 1 172 ? -4.900 7.959 12.297 1.00 82.19 172 TRP A CA 1
ATOM 1306 C C . TRP A 1 172 ? -3.930 7.189 13.183 1.00 82.19 172 TRP A C 1
ATOM 1308 O O . TRP A 1 172 ? -2.729 7.455 13.213 1.00 82.19 172 TRP A O 1
ATOM 1318 N N . ASN A 1 173 ? -4.443 6.176 13.875 1.00 82.38 173 ASN A N 1
ATOM 1319 C CA . ASN A 1 173 ? -3.642 5.225 14.632 1.00 82.38 173 ASN A CA 1
ATOM 1320 C C . ASN A 1 173 ? -3.548 3.912 13.842 1.00 82.38 173 ASN A C 1
ATOM 1322 O O . ASN A 1 173 ? -4.444 3.081 13.911 1.00 82.38 173 ASN A O 1
ATOM 1326 N N . LEU A 1 174 ? -2.461 3.725 13.082 1.00 82.56 174 LEU A N 1
ATOM 1327 C CA . LEU A 1 174 ? -2.302 2.594 12.148 1.00 82.56 174 LEU A CA 1
ATOM 1328 C C . LEU A 1 174 ? -2.611 1.192 12.726 1.00 82.56 174 LEU A C 1
ATOM 1330 O O . LEU A 1 174 ? -3.204 0.396 12.001 1.00 82.56 174 LEU A O 1
ATOM 1334 N N . PRO A 1 175 ? -2.282 0.867 13.996 1.00 86.44 175 PRO A N 1
ATOM 1335 C CA . PRO A 1 175 ? -2.664 -0.402 14.620 1.00 86.44 175 PRO A CA 1
ATOM 1336 C C . PRO A 1 175 ? -4.168 -0.716 14.654 1.00 86.44 175 PRO A C 1
ATOM 1338 O O . PRO A 1 175 ? -4.513 -1.888 14.769 1.00 86.44 175 PRO A O 1
ATOM 1341 N N . ASP A 1 176 ? -5.046 0.282 14.522 1.00 80.75 176 ASP A N 1
ATOM 1342 C CA . ASP A 1 176 ? -6.506 0.089 14.512 1.00 80.75 176 ASP A CA 1
ATOM 1343 C C . ASP A 1 176 ? -7.029 -0.386 13.141 1.00 80.75 176 ASP A C 1
ATOM 1345 O O . ASP A 1 176 ? -8.228 -0.604 12.961 1.00 80.75 176 ASP A O 1
ATOM 1349 N N . HIS A 1 177 ? -6.130 -0.544 12.164 1.00 83.31 177 HIS A N 1
ATOM 1350 C CA . HIS A 1 177 ? -6.434 -0.868 10.777 1.00 83.31 177 HIS A CA 1
ATOM 1351 C C . HIS A 1 177 ? -5.750 -2.176 10.351 1.00 83.31 177 HIS A C 1
ATOM 1353 O O . HIS A 1 177 ? -4.643 -2.516 10.781 1.00 83.31 177 HIS A O 1
ATOM 1359 N N . MET A 1 178 ? -6.399 -2.912 9.453 1.00 87.50 178 MET A N 1
ATOM 1360 C CA . MET A 1 178 ? -5.895 -4.156 8.870 1.00 87.50 178 MET A CA 1
ATOM 1361 C C . MET A 1 178 ? -4.752 -3.933 7.876 1.00 87.50 178 MET A C 1
ATOM 1363 O O . MET A 1 178 ? -3.933 -4.836 7.697 1.00 87.50 178 MET A O 1
ATOM 1367 N N . GLY A 1 179 ? -4.695 -2.772 7.220 1.00 94.50 179 GLY A N 1
ATOM 1368 C CA . GLY A 1 179 ? -3.605 -2.438 6.310 1.00 94.50 179 GLY A CA 1
ATOM 1369 C C . GLY A 1 179 ? -3.631 -1.007 5.787 1.00 94.50 179 GLY A C 1
ATOM 1370 O O . GLY A 1 179 ? -4.643 -0.308 5.861 1.00 94.50 179 GLY A O 1
ATOM 1371 N N . LEU A 1 180 ? -2.496 -0.594 5.232 1.00 98.69 180 LEU A N 1
ATOM 1372 C CA . LEU A 1 180 ? -2.274 0.718 4.632 1.00 98.69 180 LEU A CA 1
ATOM 1373 C C . LEU A 1 180 ? -1.782 0.556 3.190 1.00 98.69 180 LEU A C 1
ATOM 1375 O O . LEU A 1 180 ? -0.851 -0.207 2.936 1.00 98.69 180 LEU A O 1
ATOM 1379 N N . PHE A 1 181 ? -2.377 1.310 2.272 1.00 98.88 181 PHE A N 1
ATOM 1380 C CA . PHE A 1 181 ? -1.874 1.522 0.919 1.00 98.88 181 PHE A CA 1
ATOM 1381 C C . PHE A 1 181 ? -1.232 2.911 0.853 1.00 98.88 181 PHE A C 1
ATOM 1383 O O . PHE A 1 181 ? -1.904 3.900 1.138 1.00 98.88 181 PHE A O 1
ATOM 1390 N N . VAL A 1 182 ? 0.053 2.982 0.509 1.00 98.81 182 VAL A N 1
ATOM 1391 C CA . VAL A 1 182 ? 0.809 4.226 0.304 1.00 98.81 182 VAL A CA 1
ATOM 1392 C C . VAL A 1 182 ? 1.062 4.385 -1.188 1.00 98.81 182 VAL A C 1
ATOM 1394 O O . VAL A 1 182 ? 1.788 3.595 -1.786 1.00 98.81 182 VAL A O 1
ATOM 1397 N N . LEU A 1 183 ? 0.435 5.376 -1.801 1.00 98.69 183 LEU A N 1
ATOM 1398 C CA . LEU A 1 183 ? 0.431 5.544 -3.248 1.00 98.69 183 LEU A CA 1
ATOM 1399 C C . LEU A 1 183 ? 1.204 6.820 -3.570 1.00 98.69 183 LEU A C 1
ATOM 1401 O O . LEU A 1 183 ? 0.762 7.918 -3.235 1.00 98.69 183 LEU A O 1
ATOM 1405 N N . MET A 1 184 ? 2.417 6.670 -4.103 1.00 97.94 184 MET A N 1
ATOM 1406 C CA . MET A 1 184 ? 3.325 7.800 -4.308 1.00 97.94 184 MET A CA 1
ATOM 1407 C C . MET A 1 184 ? 3.254 8.372 -5.717 1.00 97.94 184 MET A C 1
ATOM 1409 O O . MET A 1 184 ? 3.709 9.492 -5.898 1.00 97.94 184 MET A O 1
ATOM 1413 N N . GLY A 1 185 ? 2.728 7.640 -6.698 1.00 97.31 185 GLY A N 1
ATOM 1414 C CA . GLY A 1 185 ? 2.754 8.046 -8.104 1.00 97.31 185 GLY A CA 1
ATOM 1415 C C . GLY A 1 185 ? 4.147 7.971 -8.734 1.00 97.31 185 GLY A C 1
ATOM 1416 O O . GLY A 1 185 ? 5.099 7.416 -8.171 1.00 97.31 185 GLY A O 1
ATOM 1417 N N . ILE A 1 186 ? 4.273 8.544 -9.926 1.00 98.06 186 ILE A N 1
ATOM 1418 C CA . ILE A 1 186 ? 5.491 8.505 -10.744 1.00 98.06 186 ILE A CA 1
ATOM 1419 C C . ILE A 1 186 ? 5.946 9.927 -11.058 1.00 98.06 186 ILE A C 1
ATOM 1421 O O . ILE A 1 186 ? 5.145 10.847 -11.206 1.00 98.06 186 ILE A O 1
ATOM 1425 N N . TYR A 1 187 ? 7.254 10.142 -11.182 1.00 96.12 187 TYR A N 1
ATOM 1426 C CA . TYR A 1 187 ? 7.777 11.438 -11.597 1.00 96.12 187 TYR A CA 1
ATOM 1427 C C . TYR A 1 187 ? 7.201 11.875 -12.959 1.00 96.12 187 TYR A C 1
ATOM 1429 O O . TYR A 1 187 ? 7.203 11.093 -13.915 1.00 96.12 187 TYR A O 1
ATOM 1437 N N . PRO A 1 188 ? 6.811 13.154 -13.124 1.00 96.44 188 PRO A N 1
ATOM 1438 C CA . PRO A 1 188 ? 6.985 14.276 -12.194 1.00 96.44 188 PRO A CA 1
ATOM 1439 C C . PRO A 1 188 ? 5.818 14.507 -11.222 1.00 96.44 188 PRO A C 1
ATOM 1441 O O . PRO A 1 188 ? 5.815 15.526 -10.532 1.00 96.44 188 PRO A O 1
ATOM 1444 N N . ASN A 1 189 ? 4.825 13.623 -11.199 1.00 97.44 189 ASN A N 1
ATOM 1445 C CA . ASN A 1 189 ? 3.594 13.756 -10.423 1.00 97.44 189 ASN A CA 1
ATOM 1446 C C . ASN A 1 189 ? 3.631 12.960 -9.110 1.00 97.44 189 ASN A C 1
ATOM 1448 O O . ASN A 1 189 ? 2.588 12.703 -8.517 1.00 97.44 189 ASN A O 1
ATOM 1452 N N . SER A 1 190 ? 4.826 12.617 -8.629 1.00 95.62 190 SER A N 1
ATOM 1453 C CA . SER A 1 190 ? 5.004 11.839 -7.414 1.00 95.62 190 SER A CA 1
ATOM 1454 C C . SER A 1 190 ? 4.910 12.667 -6.127 1.00 95.62 190 SER A C 1
ATOM 1456 O O . SER A 1 190 ? 5.236 13.859 -6.071 1.00 95.62 190 SER A O 1
ATOM 1458 N N . GLY A 1 191 ? 4.480 12.005 -5.057 1.00 96.38 191 GLY A N 1
ATOM 1459 C CA . GLY A 1 191 ? 4.615 12.457 -3.682 1.00 96.38 191 GLY A CA 1
ATOM 1460 C C . GLY A 1 191 ? 6.060 12.395 -3.185 1.00 96.38 191 GLY A C 1
ATOM 1461 O O . GLY A 1 191 ? 6.939 11.843 -3.833 1.00 96.38 191 GLY A O 1
ATOM 1462 N N . PHE A 1 192 ? 6.306 12.941 -1.992 1.00 97.12 192 PHE A N 1
ATOM 1463 C CA . PHE A 1 192 ? 7.619 12.888 -1.342 1.00 97.12 192 PHE A CA 1
ATOM 1464 C C . PHE A 1 192 ? 7.460 12.807 0.177 1.00 97.12 192 PHE A C 1
ATOM 1466 O O . PHE A 1 192 ? 6.854 13.692 0.790 1.00 97.12 192 PHE A O 1
ATOM 1473 N N . ILE A 1 193 ? 8.035 11.778 0.803 1.00 97.94 193 ILE A N 1
ATOM 1474 C CA . ILE A 1 193 ? 8.041 11.622 2.264 1.00 97.94 193 ILE A CA 1
ATOM 1475 C C . ILE A 1 193 ? 9.455 11.887 2.770 1.00 97.94 193 ILE A C 1
ATOM 1477 O O . ILE A 1 193 ? 10.358 11.081 2.572 1.00 97.94 193 ILE A O 1
ATOM 1481 N N . ALA A 1 194 ? 9.655 13.020 3.444 1.00 98.31 194 ALA A N 1
ATOM 1482 C CA . ALA A 1 194 ? 10.972 13.411 3.937 1.00 98.31 194 ALA A CA 1
ATOM 1483 C C . ALA A 1 194 ? 11.523 12.432 4.992 1.00 98.31 194 ALA A C 1
ATOM 1485 O O . ALA A 1 194 ? 10.791 11.926 5.846 1.00 98.31 194 ALA A O 1
ATOM 1486 N N . ALA A 1 195 ? 12.842 12.239 4.994 1.00 98.06 195 ALA A N 1
ATOM 1487 C CA . ALA A 1 195 ? 13.537 11.435 5.992 1.00 98.06 195 ALA A CA 1
ATOM 1488 C C . ALA A 1 195 ? 13.235 11.927 7.417 1.00 98.06 195 ALA A C 1
ATOM 1490 O O . ALA A 1 195 ? 13.462 13.092 7.759 1.00 98.06 195 ALA A O 1
ATOM 1491 N N . GLY A 1 196 ? 12.744 11.021 8.266 1.00 95.62 196 GLY A N 1
ATOM 1492 C CA . GLY A 1 196 ? 12.378 11.329 9.652 1.00 95.62 196 GLY A CA 1
ATOM 1493 C C . GLY A 1 196 ? 11.064 12.098 9.822 1.00 95.62 196 GLY A C 1
ATOM 1494 O O . GLY A 1 196 ? 10.792 12.567 10.930 1.00 95.62 196 GLY A O 1
ATOM 1495 N N . ALA A 1 197 ? 10.251 12.232 8.767 1.00 97.75 197 ALA A N 1
ATOM 1496 C CA . ALA A 1 197 ? 8.885 12.727 8.891 1.00 97.75 197 ALA A CA 1
ATOM 1497 C C . ALA A 1 197 ? 8.071 11.845 9.867 1.00 97.75 197 ALA A C 1
ATOM 1499 O O . ALA A 1 197 ? 8.269 10.625 9.890 1.00 97.75 197 ALA A O 1
ATOM 1500 N N . PRO A 1 198 ? 7.163 12.422 10.680 1.00 96.94 198 PRO A N 1
ATOM 1501 C CA . PRO A 1 198 ? 6.323 11.655 11.603 1.00 96.94 198 PRO A CA 1
ATOM 1502 C C . PRO A 1 198 ? 5.568 10.505 10.932 1.00 96.94 198 PRO A C 1
ATOM 1504 O O . PRO A 1 198 ? 5.472 9.425 11.508 1.00 96.94 198 PRO A O 1
ATOM 1507 N N . GLU A 1 199 ? 5.094 10.716 9.706 1.00 97.38 199 GLU A N 1
ATOM 1508 C CA . GLU A 1 199 ? 4.373 9.731 8.906 1.00 97.38 199 GLU A CA 1
ATOM 1509 C C . GLU A 1 199 ? 5.265 8.534 8.557 1.00 97.38 199 GLU A C 1
ATOM 1511 O O . GLU A 1 199 ? 4.863 7.389 8.750 1.00 97.38 199 GLU A O 1
ATOM 1516 N N . ALA A 1 200 ? 6.515 8.780 8.145 1.00 98.25 200 ALA A N 1
ATOM 1517 C CA . ALA A 1 200 ? 7.474 7.712 7.875 1.00 98.25 200 ALA A CA 1
ATOM 1518 C C . ALA A 1 200 ? 7.758 6.874 9.126 1.00 98.25 200 ALA A C 1
ATOM 1520 O O . ALA A 1 200 ? 7.704 5.646 9.090 1.00 98.25 200 ALA A O 1
ATOM 1521 N N . LEU A 1 201 ? 7.993 7.540 10.260 1.00 97.62 201 LEU A N 1
ATOM 1522 C CA . LEU A 1 201 ? 8.240 6.867 11.536 1.00 97.62 201 LEU A CA 1
ATOM 1523 C C . LEU A 1 201 ? 7.029 6.047 12.002 1.00 97.62 201 LEU A C 1
ATOM 1525 O O . LEU A 1 201 ? 7.201 4.982 12.595 1.00 97.62 201 LEU A O 1
ATOM 1529 N N . GLN A 1 202 ? 5.815 6.530 11.741 1.00 97.62 202 GLN A N 1
ATOM 1530 C CA . GLN A 1 202 ? 4.580 5.832 12.080 1.00 97.62 202 GLN A CA 1
ATOM 1531 C C . GLN A 1 202 ? 4.381 4.573 11.226 1.00 97.62 202 GLN A C 1
ATOM 1533 O O . GLN A 1 202 ? 4.031 3.525 11.770 1.00 97.62 202 GLN A O 1
ATOM 1538 N N . ILE A 1 203 ? 4.644 4.651 9.918 1.00 98.56 203 ILE A N 1
ATOM 1539 C CA . ILE A 1 203 ? 4.571 3.508 8.994 1.00 98.56 203 ILE A CA 1
ATOM 1540 C C . ILE A 1 203 ? 5.595 2.437 9.382 1.00 98.56 203 ILE A C 1
ATOM 1542 O O . ILE A 1 203 ? 5.245 1.266 9.514 1.00 98.56 203 ILE A O 1
ATOM 1546 N N . GLU A 1 204 ? 6.839 2.836 9.646 1.00 98.19 204 GLU A N 1
ATOM 1547 C CA . GLU A 1 204 ? 7.906 1.943 10.117 1.00 98.19 204 GLU A CA 1
ATOM 1548 C C . GLU A 1 204 ? 7.524 1.233 11.421 1.00 98.19 204 GLU A C 1
ATOM 1550 O O . GLU A 1 204 ? 7.681 0.018 11.555 1.00 98.19 204 GLU A O 1
ATOM 1555 N N . ALA A 1 205 ? 6.964 1.975 12.382 1.00 97.50 205 ALA A N 1
ATOM 1556 C CA . ALA A 1 205 ? 6.490 1.405 13.637 1.00 97.50 205 ALA A CA 1
ATOM 1557 C C . ALA A 1 205 ? 5.340 0.408 13.421 1.00 97.50 205 ALA A C 1
ATOM 1559 O O . ALA A 1 205 ? 5.302 -0.630 14.081 1.00 97.50 205 ALA A O 1
ATOM 1560 N N . TYR A 1 206 ? 4.429 0.695 12.489 1.00 98.06 206 TYR A N 1
ATOM 1561 C CA . TYR A 1 206 ? 3.330 -0.199 12.141 1.00 98.06 206 TYR A CA 1
ATOM 1562 C C . TYR A 1 206 ? 3.829 -1.49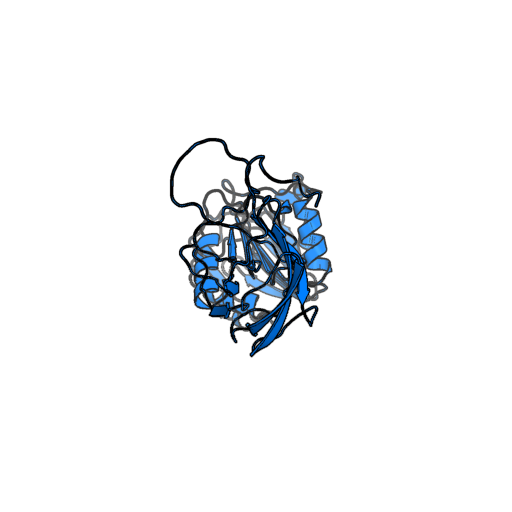8 11.493 1.00 98.06 206 TYR A C 1
ATOM 1564 O O . TYR A 1 206 ? 3.449 -2.583 11.935 1.00 98.06 206 TYR A O 1
ATOM 1572 N N . ILE A 1 207 ? 4.756 -1.419 10.533 1.00 98.31 207 ILE A N 1
ATOM 1573 C CA . ILE A 1 207 ? 5.399 -2.599 9.926 1.00 98.31 207 ILE A CA 1
ATOM 1574 C C . ILE A 1 207 ? 6.150 -3.403 10.996 1.00 98.31 207 ILE A C 1
ATOM 1576 O O . ILE A 1 207 ? 5.995 -4.621 11.090 1.00 98.31 207 ILE A O 1
ATOM 1580 N N . ALA A 1 208 ? 6.917 -2.733 11.860 1.00 96.50 208 ALA A N 1
ATOM 1581 C CA . ALA A 1 208 ? 7.647 -3.371 12.954 1.00 96.50 208 ALA A CA 1
ATOM 1582 C C . ALA A 1 208 ? 6.734 -4.018 14.015 1.00 96.50 208 ALA A C 1
ATOM 1584 O O . ALA A 1 208 ? 7.204 -4.844 14.799 1.00 96.50 208 ALA A O 1
ATOM 1585 N N . ALA A 1 209 ? 5.446 -3.670 14.048 1.00 94.31 209 ALA A N 1
ATOM 1586 C CA . ALA A 1 209 ? 4.443 -4.279 14.917 1.00 94.31 209 ALA A CA 1
ATOM 1587 C C . ALA A 1 209 ? 3.672 -5.441 14.258 1.00 94.31 209 ALA A C 1
ATOM 1589 O O . ALA A 1 209 ? 2.821 -6.040 14.913 1.00 94.31 209 ALA A O 1
ATOM 1590 N N . GLY A 1 210 ? 3.955 -5.785 12.996 1.00 94.38 210 GLY A N 1
ATOM 1591 C CA . GLY A 1 210 ? 3.215 -6.819 12.260 1.00 94.38 210 GLY A CA 1
ATOM 1592 C C . GLY A 1 210 ? 2.158 -6.299 11.293 1.00 94.38 210 GLY A C 1
ATOM 1593 O O . GLY A 1 210 ? 1.420 -7.105 10.725 1.00 94.38 210 GLY A O 1
ATOM 1594 N N . GLY A 1 211 ? 2.085 -4.981 11.098 1.00 95.44 211 GLY A N 1
ATOM 1595 C CA . GLY A 1 211 ? 1.152 -4.337 10.183 1.00 95.44 211 GLY A CA 1
ATOM 1596 C C . GLY A 1 211 ? 1.353 -4.732 8.719 1.00 95.44 211 GLY A C 1
ATOM 1597 O O . GLY A 1 211 ? 2.412 -5.238 8.322 1.00 95.44 211 GLY A O 1
ATOM 1598 N N . LYS A 1 212 ? 0.312 -4.485 7.915 1.00 97.81 212 LYS A N 1
ATOM 1599 C CA . LYS A 1 212 ? 0.330 -4.699 6.466 1.00 97.81 212 LYS A CA 1
ATOM 1600 C C . LYS A 1 212 ? 0.504 -3.380 5.728 1.00 97.81 212 LYS A C 1
ATOM 1602 O O . LYS A 1 212 ? -0.342 -2.499 5.873 1.00 97.81 212 LYS A O 1
ATOM 1607 N N . VAL A 1 213 ? 1.538 -3.257 4.900 1.00 98.75 213 VAL A N 1
ATOM 1608 C CA . VAL A 1 213 ? 1.737 -2.049 4.084 1.00 98.75 213 VAL A CA 1
ATOM 1609 C C . VAL A 1 213 ? 2.015 -2.407 2.632 1.00 98.75 213 VAL A C 1
ATOM 1611 O O . VAL A 1 213 ? 2.971 -3.115 2.321 1.00 98.75 213 VAL A O 1
ATOM 1614 N N . TYR A 1 214 ? 1.168 -1.897 1.750 1.00 98.88 214 TYR A N 1
ATOM 1615 C CA . TYR A 1 214 ? 1.440 -1.813 0.327 1.00 98.88 214 TYR A CA 1
ATOM 1616 C C . TYR A 1 214 ? 2.015 -0.430 0.035 1.00 98.88 214 TYR A C 1
ATOM 1618 O O . TYR A 1 214 ? 1.486 0.557 0.550 1.00 98.88 214 TYR A O 1
ATOM 1626 N N . ALA A 1 215 ? 3.063 -0.350 -0.778 1.00 98.81 215 ALA A N 1
ATOM 1627 C CA . ALA A 1 215 ? 3.559 0.929 -1.260 1.00 98.81 215 ALA A CA 1
ATOM 1628 C C . ALA A 1 215 ? 3.962 0.861 -2.733 1.00 98.81 215 ALA A C 1
ATOM 1630 O O . ALA A 1 215 ? 4.547 -0.127 -3.171 1.00 98.81 215 ALA A O 1
ATOM 1631 N N . GLU A 1 216 ? 3.683 1.925 -3.475 1.00 98.62 216 GLU A N 1
ATOM 1632 C CA . GLU A 1 216 ? 4.074 2.058 -4.877 1.00 98.62 216 GLU A CA 1
ATOM 1633 C C . GLU A 1 216 ? 4.699 3.414 -5.168 1.00 98.62 216 GLU A C 1
ATOM 1635 O O . GLU A 1 216 ? 4.301 4.403 -4.556 1.00 98.62 216 GLU A O 1
ATOM 1640 N N . GLY A 1 217 ? 5.632 3.461 -6.121 1.00 97.69 217 GLY A N 1
ATOM 1641 C CA . GLY A 1 217 ? 6.173 4.709 -6.655 1.00 97.69 217 GLY A CA 1
ATOM 1642 C C . GLY A 1 217 ? 7.447 4.526 -7.474 1.00 97.69 217 GLY A C 1
ATOM 1643 O O . GLY A 1 217 ? 8.201 3.588 -7.233 1.00 97.69 217 GLY A O 1
ATOM 1644 N N . GLY A 1 218 ? 7.669 5.436 -8.424 1.00 95.56 218 GLY A N 1
ATOM 1645 C CA . GLY A 1 218 ? 8.764 5.369 -9.401 1.00 95.56 218 GLY A CA 1
ATOM 1646 C C . GLY A 1 218 ? 10.120 5.687 -8.785 1.00 95.56 218 GLY A C 1
ATOM 1647 O O . GLY A 1 218 ? 10.971 4.818 -8.784 1.00 95.56 218 GLY A O 1
ATOM 1648 N N . ASP A 1 219 ? 10.258 6.878 -8.189 1.00 96.12 219 ASP A N 1
ATOM 1649 C CA . ASP A 1 219 ? 11.478 7.363 -7.506 1.00 96.12 219 ASP A CA 1
ATOM 1650 C C . ASP A 1 219 ? 11.560 6.933 -6.025 1.00 96.12 219 ASP A C 1
ATOM 1652 O O . ASP A 1 219 ? 12.527 7.239 -5.317 1.00 96.12 219 ASP A O 1
ATOM 1656 N N . PHE A 1 220 ? 10.496 6.306 -5.518 1.00 97.88 220 PHE A N 1
ATOM 1657 C CA . PHE A 1 220 ? 10.234 6.141 -4.088 1.00 97.88 220 PHE A CA 1
ATOM 1658 C C . PHE A 1 220 ? 11.278 5.268 -3.376 1.00 97.88 220 PHE A C 1
ATOM 1660 O O . PHE A 1 220 ? 11.535 5.453 -2.183 1.00 97.88 220 PHE A O 1
ATOM 1667 N N . TRP A 1 221 ? 11.889 4.319 -4.087 1.00 98.44 221 TRP A N 1
ATOM 1668 C CA . TRP A 1 221 ? 12.796 3.328 -3.515 1.00 98.44 221 TRP A CA 1
ATOM 1669 C C . TRP A 1 221 ? 14.271 3.708 -3.671 1.00 98.44 221 TRP A C 1
ATOM 1671 O O . TRP A 1 221 ? 15.072 3.342 -2.808 1.00 98.44 221 TRP A O 1
ATOM 1681 N N . TYR A 1 222 ? 14.648 4.420 -4.737 1.00 98.19 222 TYR A N 1
ATOM 1682 C CA . TYR A 1 222 ? 16.038 4.759 -5.050 1.00 98.19 222 TYR A CA 1
ATOM 1683 C C . TYR A 1 222 ? 16.332 6.256 -4.932 1.00 98.19 222 TYR A C 1
ATOM 1685 O O . TYR A 1 222 ? 17.145 6.660 -4.091 1.00 98.19 222 TYR A O 1
ATOM 1693 N N . TYR A 1 223 ? 15.711 7.086 -5.774 1.00 98.06 223 TYR A N 1
ATOM 1694 C CA . TYR A 1 223 ? 16.101 8.488 -5.910 1.00 98.06 223 TYR A CA 1
ATOM 1695 C C . TYR A 1 223 ? 15.656 9.342 -4.728 1.00 98.06 223 TYR A C 1
ATOM 1697 O O . TYR A 1 223 ? 16.467 10.111 -4.198 1.00 98.06 223 TYR A O 1
ATOM 1705 N N . ASP A 1 224 ? 14.421 9.170 -4.254 1.00 98.19 224 ASP A N 1
ATOM 1706 C CA . ASP A 1 224 ? 13.887 9.908 -3.109 1.00 98.19 224 ASP A CA 1
ATOM 1707 C C . ASP A 1 224 ? 14.807 9.788 -1.881 1.00 98.19 224 ASP A C 1
ATOM 1709 O O . ASP A 1 224 ? 15.266 10.829 -1.385 1.00 98.19 224 ASP A O 1
ATOM 1713 N N . PRO A 1 225 ? 15.199 8.578 -1.422 1.00 98.19 225 PRO A N 1
ATOM 1714 C CA . PRO A 1 225 ? 16.179 8.413 -0.347 1.00 98.19 225 PRO A CA 1
ATOM 1715 C C . PRO A 1 225 ? 17.501 9.166 -0.554 1.00 98.19 225 PRO A C 1
ATOM 1717 O O . PRO A 1 225 ? 18.082 9.689 0.403 1.00 98.19 225 PRO A O 1
ATOM 1720 N N . MET A 1 226 ? 17.986 9.276 -1.794 1.00 97.69 226 MET A N 1
ATOM 1721 C CA . MET A 1 226 ? 19.237 9.977 -2.105 1.00 97.69 226 MET A CA 1
ATOM 1722 C C . MET A 1 226 ? 19.128 11.499 -1.964 1.00 97.69 226 MET A C 1
ATOM 1724 O O . MET A 1 226 ? 20.131 12.160 -1.666 1.00 97.69 226 MET A O 1
ATOM 1728 N N . VAL A 1 227 ? 17.937 12.063 -2.169 1.00 97.44 227 VAL A N 1
ATOM 1729 C CA . VAL A 1 227 ? 17.694 13.515 -2.113 1.00 97.44 227 VAL A CA 1
ATOM 1730 C C . VAL A 1 227 ? 17.019 13.980 -0.821 1.00 97.44 227 VAL A C 1
ATOM 1732 O O . VAL A 1 227 ? 16.740 15.170 -0.665 1.00 97.44 227 VAL A O 1
ATOM 1735 N N . GLY A 1 228 ? 16.844 13.080 0.148 1.00 98.06 228 GLY A N 1
ATOM 1736 C CA . GLY A 1 228 ? 16.357 13.394 1.494 1.00 98.06 228 GLY A CA 1
ATOM 1737 C C . GLY A 1 228 ? 14.979 12.825 1.828 1.00 98.06 228 GLY A C 1
ATOM 1738 O O . GLY A 1 228 ? 14.400 13.232 2.837 1.00 98.06 228 GLY A O 1
ATOM 1739 N N . GLY A 1 229 ? 14.458 11.922 1.002 1.00 98.44 229 GLY A N 1
ATOM 1740 C CA . GLY A 1 229 ? 13.305 11.083 1.296 1.00 98.44 229 GLY A CA 1
ATOM 1741 C C . GLY A 1 229 ? 13.641 10.002 2.325 1.00 98.44 229 GLY A C 1
ATOM 1742 O O . GLY A 1 229 ? 14.810 9.728 2.612 1.00 98.44 229 GLY A O 1
ATOM 1743 N N . HIS A 1 230 ? 12.618 9.420 2.941 1.00 98.56 230 HIS A N 1
ATOM 1744 C CA . HIS A 1 230 ? 12.785 8.318 3.884 1.00 98.56 230 HIS A CA 1
ATOM 1745 C C . HIS A 1 230 ? 13.025 6.997 3.144 1.00 98.56 230 HIS A C 1
ATOM 1747 O O . HIS A 1 230 ? 12.291 6.661 2.223 1.00 98.56 230 HIS A O 1
ATOM 1753 N N . ASP A 1 231 ? 14.027 6.231 3.577 1.00 98.31 231 ASP A N 1
ATOM 1754 C CA . ASP A 1 231 ? 14.340 4.913 3.017 1.00 98.31 231 ASP A CA 1
ATOM 1755 C C . ASP A 1 231 ? 13.492 3.818 3.685 1.00 98.31 231 ASP A C 1
ATOM 1757 O O . ASP A 1 231 ? 13.820 3.351 4.778 1.00 98.31 231 ASP A O 1
ATOM 1761 N N . PHE A 1 232 ? 12.406 3.410 3.020 1.00 98.25 232 PHE A N 1
ATOM 1762 C CA . PHE A 1 232 ? 11.549 2.292 3.443 1.00 98.25 232 PHE A CA 1
ATOM 1763 C C . PHE A 1 232 ? 12.078 0.917 3.005 1.00 98.25 232 PHE A C 1
ATOM 1765 O O . PHE A 1 232 ? 11.536 -0.114 3.423 1.00 98.25 232 PHE A O 1
ATOM 1772 N N . GLY A 1 233 ? 13.129 0.870 2.178 1.00 97.94 233 GLY A N 1
ATOM 1773 C CA . GLY A 1 233 ? 13.670 -0.361 1.602 1.00 97.94 233 GLY A CA 1
ATOM 1774 C C . GLY A 1 233 ? 13.939 -1.449 2.649 1.00 97.94 233 GLY A C 1
ATOM 1775 O O . GLY A 1 233 ? 13.413 -2.560 2.518 1.00 97.94 233 GLY A O 1
ATOM 1776 N N . PRO A 1 234 ? 14.651 -1.154 3.756 1.00 97.12 234 PRO A N 1
ATOM 1777 C CA . PRO A 1 234 ? 14.906 -2.125 4.816 1.00 97.12 234 PRO A CA 1
ATOM 1778 C C . PRO A 1 234 ? 13.644 -2.757 5.424 1.00 97.12 234 PRO A C 1
ATOM 1780 O O . PRO A 1 234 ? 13.643 -3.959 5.694 1.00 97.12 234 PRO A O 1
ATOM 1783 N N . ALA A 1 235 ? 12.569 -1.987 5.618 1.00 97.44 235 ALA A N 1
ATOM 1784 C CA . ALA A 1 235 ? 11.309 -2.484 6.179 1.00 97.44 235 ALA A CA 1
ATOM 1785 C C . ALA A 1 235 ? 10.552 -3.385 5.193 1.00 97.44 235 ALA A C 1
ATOM 1787 O O . ALA A 1 235 ? 9.917 -4.370 5.585 1.00 97.44 235 ALA A O 1
ATOM 1788 N N . PHE A 1 236 ? 10.676 -3.089 3.899 1.00 98.44 236 PHE A N 1
ATOM 1789 C CA . PHE A 1 236 ? 10.101 -3.880 2.816 1.00 98.44 236 PHE A CA 1
ATOM 1790 C C . PHE A 1 236 ? 10.971 -5.066 2.387 1.00 98.44 236 PHE A C 1
ATOM 1792 O O . PHE A 1 236 ? 10.544 -5.870 1.566 1.00 98.44 236 PHE A O 1
ATOM 1799 N N . GLY A 1 237 ? 12.179 -5.212 2.940 1.00 98.00 237 GLY A N 1
ATOM 1800 C CA . GLY A 1 237 ? 13.139 -6.199 2.445 1.00 98.00 237 GLY A CA 1
ATOM 1801 C C . GLY A 1 237 ? 13.551 -5.919 0.996 1.00 98.00 237 GLY A C 1
ATOM 1802 O O . GLY A 1 237 ? 13.822 -6.850 0.242 1.00 98.00 237 GLY A O 1
ATOM 1803 N N . ILE A 1 238 ? 13.576 -4.646 0.607 1.00 98.56 238 ILE A N 1
ATOM 1804 C CA . ILE A 1 238 ? 13.946 -4.156 -0.718 1.00 98.56 238 ILE A CA 1
ATOM 1805 C C . ILE A 1 238 ? 15.342 -3.546 -0.647 1.00 98.56 238 ILE A C 1
ATOM 1807 O O . ILE A 1 238 ? 15.663 -2.756 0.238 1.00 98.56 238 ILE A O 1
ATOM 1811 N N . MET A 1 239 ? 16.171 -3.905 -1.619 1.00 98.31 239 MET A N 1
ATOM 1812 C CA . MET A 1 239 ? 17.380 -3.177 -1.973 1.00 98.31 239 MET A CA 1
ATOM 1813 C C . MET A 1 239 ? 17.139 -2.508 -3.323 1.00 98.31 239 MET A C 1
ATOM 1815 O O . MET A 1 239 ? 17.037 -3.208 -4.329 1.00 98.31 239 MET A O 1
ATOM 1819 N N . ALA A 1 240 ? 17.067 -1.180 -3.353 1.00 97.38 240 ALA A N 1
ATOM 1820 C CA . ALA A 1 240 ? 17.014 -0.438 -4.605 1.00 97.38 240 ALA A CA 1
ATOM 1821 C C . ALA A 1 240 ? 18.398 -0.452 -5.282 1.00 97.38 240 ALA A C 1
ATOM 1823 O O . ALA A 1 240 ? 19.428 -0.198 -4.648 1.00 97.38 240 ALA A O 1
ATOM 1824 N N . VAL A 1 241 ? 18.432 -0.822 -6.558 1.00 97.19 241 VAL A N 1
ATOM 1825 C CA . VAL A 1 241 ? 19.644 -1.084 -7.349 1.00 97.19 241 VAL A CA 1
ATOM 1826 C C . VAL A 1 241 ? 19.956 0.084 -8.282 1.00 97.19 241 VAL A C 1
ATOM 1828 O O . VAL A 1 241 ? 21.131 0.418 -8.466 1.00 97.19 241 VAL A O 1
ATOM 1831 N N . GLY A 1 242 ? 18.924 0.734 -8.814 1.00 96.94 242 GLY A N 1
ATOM 1832 C CA . GLY A 1 242 ? 19.045 1.864 -9.721 1.00 96.94 242 GLY A CA 1
ATOM 1833 C C . GLY A 1 242 ? 17.730 2.616 -9.886 1.00 96.94 242 GLY A C 1
ATOM 1834 O O . GLY A 1 242 ? 16.669 2.072 -9.614 1.00 96.94 242 GLY A O 1
ATOM 1835 N N . ASP A 1 243 ? 17.856 3.840 -10.388 1.00 94.69 243 ASP A N 1
ATOM 1836 C CA . ASP A 1 243 ? 16.785 4.811 -10.686 1.00 94.69 243 ASP A CA 1
ATOM 1837 C C . ASP A 1 243 ? 15.922 4.420 -11.909 1.00 94.69 243 ASP A C 1
ATOM 1839 O O . ASP A 1 243 ? 14.976 5.097 -12.301 1.00 94.69 243 ASP A O 1
ATOM 1843 N N . GLY A 1 244 ? 16.330 3.353 -12.603 1.00 94.81 244 GLY A N 1
ATOM 1844 C CA . GLY A 1 244 ? 15.673 2.844 -13.800 1.00 94.81 244 GLY A CA 1
ATOM 1845 C C . GLY A 1 244 ? 15.482 3.878 -14.911 1.00 94.81 244 GLY A C 1
ATOM 1846 O O . GLY A 1 244 ? 16.324 4.750 -15.161 1.00 94.81 244 GLY A O 1
ATOM 1847 N N . GLY A 1 245 ? 14.381 3.739 -15.650 1.00 94.62 245 GLY A N 1
ATOM 1848 C CA . GLY A 1 245 ? 14.079 4.581 -16.802 1.00 94.62 245 GLY A CA 1
ATOM 1849 C C . GLY A 1 245 ? 12.602 4.591 -17.189 1.00 94.62 245 GLY A C 1
ATOM 1850 O O . GLY A 1 245 ? 11.721 4.409 -16.358 1.00 94.62 245 GLY A O 1
ATOM 1851 N N . SER A 1 246 ? 12.338 4.859 -18.469 1.00 96.31 246 SER A N 1
ATOM 1852 C CA . SER A 1 246 ? 10.993 4.904 -19.066 1.00 96.31 246 SER A CA 1
ATOM 1853 C C . SER A 1 246 ? 10.732 3.685 -19.949 1.00 96.31 246 SER A C 1
ATOM 1855 O O . SER A 1 246 ? 10.450 3.813 -21.146 1.00 96.31 246 SER A O 1
ATOM 1857 N N . ASP A 1 247 ? 10.934 2.495 -19.398 1.00 95.06 247 ASP A N 1
ATOM 1858 C CA . ASP A 1 247 ? 10.976 1.239 -20.146 1.00 95.06 247 ASP A CA 1
ATOM 1859 C C . ASP A 1 247 ? 10.061 0.143 -19.589 1.00 95.06 247 ASP A C 1
ATOM 1861 O O . ASP A 1 247 ? 10.156 -1.013 -20.009 1.00 95.06 247 ASP A O 1
ATOM 1865 N N . LEU A 1 248 ? 9.100 0.502 -18.731 1.00 97.44 248 LEU A N 1
ATOM 1866 C CA . LEU A 1 248 ? 8.054 -0.421 -18.307 1.00 97.44 248 LEU A CA 1
ATOM 1867 C C . LEU A 1 248 ? 6.917 -0.498 -19.335 1.00 97.44 248 LEU A C 1
ATOM 1869 O O . LEU A 1 248 ? 6.077 0.396 -19.431 1.00 97.44 248 LEU A O 1
ATOM 1873 N N . PHE A 1 249 ? 6.875 -1.584 -20.109 1.00 96.19 249 PHE A N 1
ATOM 1874 C CA . PHE A 1 249 ? 5.802 -1.837 -21.084 1.00 96.19 249 PHE A CA 1
ATOM 1875 C C . PHE A 1 249 ? 4.887 -2.990 -20.679 1.00 96.19 249 PHE A C 1
ATOM 1877 O O . PHE A 1 249 ? 3.706 -2.990 -21.028 1.00 96.19 249 PHE A O 1
ATOM 1884 N N . THR A 1 250 ? 5.430 -3.976 -19.966 1.00 97.94 250 THR A N 1
ATOM 1885 C CA . THR A 1 250 ? 4.701 -5.147 -19.475 1.00 97.94 250 THR A CA 1
ATOM 1886 C C . THR A 1 250 ? 5.126 -5.439 -18.042 1.00 97.94 250 THR A C 1
ATOM 1888 O O . THR A 1 250 ? 6.311 -5.401 -17.726 1.00 97.94 250 THR A O 1
ATOM 1891 N N . VAL A 1 251 ? 4.171 -5.787 -17.186 1.00 98.69 251 VAL A N 1
ATOM 1892 C CA . VAL A 1 251 ? 4.424 -6.283 -15.833 1.00 98.69 251 VAL A CA 1
ATOM 1893 C C . VAL A 1 251 ? 4.089 -7.770 -15.798 1.00 98.69 251 VAL A C 1
ATOM 1895 O O . VAL A 1 251 ? 2.954 -8.162 -16.087 1.00 98.69 251 VAL A O 1
ATOM 1898 N N . ASN A 1 252 ? 5.069 -8.597 -15.429 1.00 98.69 252 ASN A N 1
ATOM 1899 C CA . ASN A 1 252 ? 4.884 -10.032 -15.242 1.00 98.69 252 ASN A CA 1
ATOM 1900 C C . ASN A 1 252 ? 4.970 -10.408 -13.767 1.00 98.69 252 ASN A C 1
ATOM 1902 O O . ASN A 1 252 ? 5.961 -10.120 -13.097 1.00 98.69 252 ASN A O 1
ATOM 1906 N N . GLY A 1 253 ? 3.969 -11.141 -13.297 1.00 98.69 253 GLY A N 1
ATOM 1907 C CA . GLY A 1 253 ? 3.998 -11.833 -12.022 1.00 98.69 253 GLY A CA 1
ATOM 1908 C C . GLY A 1 253 ? 4.926 -13.046 -12.060 1.00 98.69 253 GLY A C 1
ATOM 1909 O O . GLY A 1 253 ? 4.809 -13.923 -12.923 1.00 98.69 253 GLY A O 1
ATOM 1910 N N . VAL A 1 254 ? 5.847 -13.121 -11.107 1.00 98.19 254 VAL A N 1
ATOM 1911 C CA . VAL A 1 254 ? 6.843 -14.186 -10.969 1.00 98.19 254 VAL A CA 1
ATOM 1912 C C . VAL A 1 254 ? 6.374 -15.197 -9.925 1.00 98.19 254 VAL A C 1
ATOM 1914 O O . VAL A 1 254 ? 5.791 -14.842 -8.903 1.00 98.19 254 VAL A O 1
ATOM 1917 N N . ALA A 1 255 ? 6.617 -16.485 -10.178 1.00 98.06 255 ALA A N 1
ATOM 1918 C CA . ALA A 1 255 ? 6.300 -17.535 -9.217 1.00 98.06 255 ALA A CA 1
ATOM 1919 C C . ALA A 1 255 ? 7.105 -17.345 -7.922 1.00 98.06 255 ALA A C 1
ATOM 1921 O O . ALA A 1 255 ? 8.335 -17.329 -7.948 1.00 98.06 255 ALA A O 1
ATOM 1922 N N . ASN A 1 256 ? 6.395 -17.247 -6.804 1.00 97.25 256 ASN A N 1
ATOM 1923 C CA . ASN A 1 256 ? 6.942 -16.994 -5.478 1.00 97.25 256 ASN A CA 1
ATOM 1924 C C . ASN A 1 256 ? 6.069 -17.707 -4.420 1.00 97.25 256 ASN A C 1
ATOM 1926 O O . ASN A 1 256 ? 5.003 -18.242 -4.741 1.00 97.25 256 ASN A O 1
ATOM 1930 N N . THR A 1 257 ? 6.552 -17.802 -3.186 1.00 96.62 257 THR A N 1
ATOM 1931 C CA . THR A 1 257 ? 5.885 -18.502 -2.080 1.00 96.62 257 THR A CA 1
ATOM 1932 C C . THR A 1 257 ? 5.081 -17.581 -1.170 1.00 96.62 257 THR A C 1
ATOM 1934 O O . THR A 1 257 ? 4.173 -18.066 -0.495 1.00 96.62 257 THR A O 1
ATOM 1937 N N . LEU A 1 258 ? 5.386 -16.280 -1.160 1.00 96.88 258 LEU A N 1
ATOM 1938 C CA . LEU A 1 258 ? 4.720 -15.294 -0.303 1.00 96.88 258 LEU A CA 1
ATOM 1939 C C . LEU A 1 258 ? 3.351 -14.861 -0.850 1.00 96.88 258 LEU A C 1
ATOM 1941 O O . LEU A 1 258 ? 2.388 -14.772 -0.100 1.00 96.88 258 LEU A O 1
ATOM 1945 N N . MET A 1 259 ? 3.270 -14.640 -2.157 1.00 97.12 259 MET A N 1
ATOM 1946 C CA . MET A 1 259 ? 2.106 -14.182 -2.919 1.00 97.12 259 MET A CA 1
ATOM 1947 C C . MET A 1 259 ? 1.905 -15.058 -4.170 1.00 97.12 259 MET A C 1
ATOM 1949 O O . MET A 1 259 ? 2.056 -14.591 -5.309 1.00 97.12 259 MET A O 1
ATOM 1953 N N . PRO A 1 260 ? 1.641 -16.368 -3.992 1.00 96.94 260 PRO A N 1
ATOM 1954 C CA . PRO A 1 260 ? 1.559 -17.321 -5.094 1.00 96.94 260 PRO A CA 1
ATOM 1955 C C . PRO A 1 260 ? 0.428 -17.011 -6.082 1.00 96.94 260 PRO A C 1
ATOM 1957 O O . PRO A 1 260 ? 0.547 -17.391 -7.249 1.00 96.94 260 PRO A O 1
ATOM 1960 N N . GLY A 1 261 ? -0.639 -16.325 -5.653 1.00 97.25 261 GLY A N 1
ATOM 1961 C CA . GLY A 1 261 ? -1.748 -15.909 -6.516 1.00 97.25 261 GLY A CA 1
ATOM 1962 C C . GLY A 1 261 ? -1.334 -14.923 -7.610 1.00 97.25 261 GLY A C 1
ATOM 1963 O O . GLY A 1 261 ? -1.997 -14.841 -8.641 1.00 97.25 261 GLY A O 1
ATOM 1964 N N . LEU A 1 262 ? -0.199 -14.238 -7.432 1.00 98.25 262 LEU A N 1
ATOM 1965 C CA . LEU A 1 262 ? 0.318 -13.265 -8.396 1.00 98.25 262 LEU A CA 1
ATOM 1966 C C . LEU A 1 262 ? 1.218 -13.902 -9.458 1.00 98.25 262 LEU A C 1
ATOM 1968 O O . LEU A 1 262 ? 1.498 -13.291 -10.488 1.00 98.25 262 LEU A O 1
ATOM 1972 N N . GLY A 1 263 ? 1.657 -15.146 -9.253 1.00 98.12 263 GLY A N 1
ATOM 1973 C CA . GLY A 1 263 ? 2.522 -15.847 -10.194 1.00 98.12 263 GLY A CA 1
ATOM 1974 C C . GLY A 1 263 ? 1.842 -16.091 -11.545 1.00 98.12 263 GLY A C 1
ATOM 1975 O O . GLY A 1 263 ? 0.813 -16.756 -11.629 1.00 98.12 263 GLY A O 1
ATOM 1976 N N . GLY A 1 264 ? 2.462 -15.618 -12.629 1.00 97.44 264 GLY A N 1
ATOM 1977 C CA . GLY A 1 264 ? 1.977 -15.819 -13.997 1.00 97.44 264 GLY A CA 1
ATOM 1978 C C . GLY A 1 264 ? 0.935 -14.807 -14.475 1.00 97.44 264 GLY A C 1
ATOM 1979 O O . GLY A 1 264 ? 0.484 -14.926 -15.616 1.00 97.44 264 GLY A O 1
ATOM 1980 N N . LEU A 1 265 ? 0.576 -13.814 -13.654 1.00 98.38 265 LEU A N 1
ATOM 1981 C CA . LEU A 1 265 ? -0.169 -12.647 -14.121 1.00 98.38 265 LEU A CA 1
ATOM 1982 C C . LEU A 1 265 ? 0.667 -11.872 -15.145 1.00 98.38 265 LEU A C 1
ATOM 1984 O O . LEU A 1 265 ? 1.890 -11.793 -15.034 1.00 98.38 265 LEU A O 1
ATOM 1988 N N . VAL A 1 266 ? 0.013 -11.318 -16.160 1.00 98.31 266 VAL A N 1
ATOM 1989 C CA . VAL A 1 266 ? 0.659 -10.531 -17.215 1.00 98.31 266 VAL A CA 1
ATOM 1990 C C . VAL A 1 266 ? -0.249 -9.362 -17.544 1.00 98.31 266 VAL A C 1
ATOM 1992 O O . VAL A 1 266 ? -1.432 -9.568 -17.809 1.00 98.31 266 VAL A O 1
ATOM 1995 N N . SER A 1 267 ? 0.312 -8.159 -17.566 1.00 98.38 267 SER A N 1
ATOM 1996 C CA . SER A 1 267 ? -0.401 -6.949 -17.965 1.00 98.38 267 SER A CA 1
ATOM 1997 C C . SER A 1 267 ? 0.500 -6.075 -18.823 1.00 98.38 267 SER A C 1
ATOM 1999 O O . SER A 1 267 ? 1.639 -5.830 -18.421 1.00 98.38 267 SER A O 1
ATOM 2001 N N . PRO A 1 268 ? 0.022 -5.535 -19.957 1.00 98.19 268 PRO A N 1
ATOM 2002 C CA . PRO A 1 268 ? 0.598 -4.305 -20.479 1.00 98.19 268 PRO A CA 1
ATOM 2003 C C . PRO A 1 268 ? 0.501 -3.214 -19.407 1.00 98.19 268 PRO A C 1
ATOM 2005 O O . PRO A 1 268 ? -0.422 -3.228 -18.592 1.00 98.19 268 PRO A O 1
ATOM 2008 N N . TYR A 1 269 ? 1.448 -2.287 -19.393 1.00 98.38 269 TYR A N 1
ATOM 2009 C CA . TYR A 1 269 ? 1.441 -1.177 -18.450 1.00 98.38 269 TYR A CA 1
ATOM 2010 C C . TYR A 1 269 ? 0.927 0.102 -19.118 1.00 98.38 269 TYR A C 1
ATOM 2012 O O . TYR A 1 269 ? 1.357 0.457 -20.219 1.00 98.38 269 TYR A O 1
ATOM 2020 N N . PHE A 1 270 ? -0.018 0.772 -18.459 1.00 97.69 270 PHE A N 1
ATOM 2021 C CA . PHE A 1 270 ? -0.722 1.949 -18.983 1.00 97.69 270 PHE A CA 1
ATOM 2022 C C . PHE A 1 270 ? -0.549 3.210 -18.125 1.00 97.69 270 PHE A C 1
ATOM 2024 O O . PHE A 1 270 ? -1.084 4.256 -18.498 1.00 97.69 270 PHE A O 1
ATOM 2031 N N . GLY A 1 271 ? 0.150 3.100 -16.992 1.00 97.06 271 GLY A N 1
ATOM 2032 C CA . GLY A 1 271 ? 0.417 4.209 -16.078 1.00 97.06 271 GLY A CA 1
ATOM 2033 C C . GLY A 1 271 ? 1.558 5.109 -16.543 1.00 97.06 271 GLY A C 1
ATOM 2034 O O . GLY A 1 271 ? 2.088 4.976 -17.655 1.00 97.06 271 GLY A O 1
ATOM 2035 N N . GLU A 1 272 ? 1.947 6.035 -15.676 1.00 97.94 272 GLU A N 1
ATOM 2036 C CA . GLU A 1 272 ? 3.113 6.872 -15.919 1.00 97.94 272 GLU A CA 1
ATOM 2037 C C . GLU A 1 272 ? 4.397 6.034 -15.840 1.00 97.94 272 GLU A C 1
ATOM 2039 O O . GLU A 1 272 ? 4.503 5.085 -15.069 1.00 97.94 272 GLU A O 1
ATOM 2044 N N . ASN A 1 273 ? 5.370 6.340 -16.700 1.00 96.38 273 ASN A N 1
ATOM 2045 C CA . ASN A 1 273 ? 6.516 5.465 -16.962 1.00 96.38 273 ASN A CA 1
ATOM 2046 C C . ASN A 1 273 ? 7.813 6.279 -17.031 1.00 96.38 273 ASN A C 1
ATOM 2048 O O . ASN A 1 273 ? 8.413 6.423 -18.097 1.00 96.38 273 ASN A O 1
ATOM 2052 N N . SER A 1 274 ? 8.195 6.909 -15.926 1.00 96.81 274 SER A N 1
ATOM 2053 C CA . SER A 1 274 ? 9.472 7.616 -15.795 1.00 96.81 274 SER A CA 1
ATOM 2054 C C . SER A 1 274 ? 10.141 7.191 -14.503 1.00 96.81 274 SER A C 1
ATOM 2056 O O . SER A 1 274 ? 9.486 7.232 -13.471 1.00 96.81 274 SER A O 1
ATOM 2058 N N . TRP A 1 275 ? 11.423 6.831 -14.588 1.00 96.50 275 TRP A N 1
ATOM 2059 C CA . TRP A 1 275 ? 12.237 6.421 -13.440 1.00 96.50 275 TRP A CA 1
ATOM 2060 C C . TRP A 1 275 ? 11.579 5.273 -12.672 1.00 96.50 275 TRP A C 1
ATOM 2062 O O . TRP A 1 275 ? 11.126 5.420 -11.549 1.00 96.50 275 TRP A O 1
ATOM 2072 N N . ILE A 1 276 ? 11.400 4.136 -13.347 1.00 98.12 276 ILE A N 1
ATOM 2073 C CA . ILE A 1 276 ? 10.876 2.926 -12.710 1.00 98.12 276 ILE A CA 1
ATOM 2074 C C . ILE A 1 276 ? 12.021 2.244 -11.967 1.00 98.12 276 ILE A C 1
ATOM 2076 O O . ILE A 1 276 ? 12.813 1.543 -12.594 1.00 98.12 276 ILE A O 1
ATOM 2080 N N . ASP A 1 277 ? 12.095 2.437 -10.651 1.00 98.25 277 ASP A N 1
ATOM 2081 C CA . ASP A 1 277 ? 13.172 1.898 -9.821 1.00 98.25 277 ASP A CA 1
ATOM 2082 C C . ASP A 1 277 ? 13.444 0.402 -10.051 1.00 98.25 277 ASP A C 1
ATOM 2084 O O . ASP A 1 277 ? 12.553 -0.453 -9.999 1.00 98.25 277 ASP A O 1
ATOM 2088 N N . GLU A 1 278 ? 14.720 0.067 -10.224 1.00 98.06 278 GLU A N 1
ATOM 2089 C CA . GLU A 1 278 ? 15.208 -1.306 -10.270 1.00 98.06 278 GLU A CA 1
ATOM 2090 C C . GLU A 1 278 ? 15.395 -1.825 -8.841 1.00 98.06 278 GLU A C 1
ATOM 2092 O O . GLU A 1 278 ? 16.188 -1.286 -8.066 1.00 98.06 278 GLU A O 1
ATOM 2097 N N . LEU A 1 279 ? 14.709 -2.905 -8.479 1.00 98.69 279 LEU A N 1
ATOM 2098 C CA . LEU A 1 279 ? 14.717 -3.458 -7.125 1.00 98.69 279 LEU A CA 1
ATOM 2099 C C . LEU A 1 279 ? 15.506 -4.771 -7.034 1.00 98.69 279 LEU A C 1
ATOM 2101 O O . LEU A 1 279 ? 15.927 -5.381 -8.015 1.00 98.69 279 LEU A O 1
ATOM 2105 N N . SER A 1 280 ? 15.695 -5.248 -5.810 1.00 98.50 280 SER A N 1
ATOM 2106 C CA . SER A 1 280 ? 16.135 -6.608 -5.519 1.00 98.50 280 SER A CA 1
ATOM 2107 C C . SER A 1 280 ? 15.619 -7.021 -4.142 1.00 98.50 280 SER A C 1
ATOM 2109 O O . SER A 1 280 ? 15.725 -6.234 -3.198 1.00 98.50 280 SER A O 1
ATOM 2111 N N . PRO A 1 281 ? 15.125 -8.258 -3.964 1.00 98.25 281 PRO A N 1
ATOM 2112 C CA . PRO A 1 281 ? 14.718 -8.741 -2.659 1.00 98.25 281 PRO A CA 1
ATOM 2113 C C . PRO A 1 281 ? 15.936 -8.978 -1.764 1.00 98.25 281 PRO A C 1
ATOM 2115 O O . PRO A 1 281 ? 16.978 -9.479 -2.202 1.00 98.25 281 PRO A O 1
ATOM 2118 N N . ILE A 1 282 ? 15.769 -8.683 -0.480 1.00 97.62 282 ILE A N 1
ATOM 2119 C CA . ILE A 1 282 ? 16.653 -9.093 0.606 1.00 97.62 282 ILE A CA 1
ATOM 2120 C C . ILE A 1 282 ? 15.952 -10.249 1.336 1.00 97.62 282 ILE A C 1
ATOM 2122 O O . ILE A 1 282 ? 14.910 -10.022 1.952 1.00 97.62 282 ILE A O 1
ATOM 2126 N N . PRO A 1 283 ? 16.492 -11.486 1.312 1.00 94.12 283 PRO A N 1
ATOM 2127 C CA . PRO A 1 283 ? 15.851 -12.626 1.963 1.00 94.12 283 PRO A CA 1
ATOM 2128 C C . PRO A 1 283 ? 15.482 -12.339 3.432 1.00 94.12 283 PRO A C 1
ATOM 2130 O O . PRO A 1 283 ? 16.313 -11.795 4.166 1.00 94.12 283 PRO A O 1
ATOM 2133 N N . PRO A 1 284 ? 14.278 -12.732 3.889 1.00 95.06 284 PRO A N 1
ATOM 2134 C CA . PRO A 1 284 ? 13.348 -13.670 3.253 1.00 95.06 284 PRO A CA 1
ATOM 2135 C C . PRO A 1 284 ? 12.354 -13.045 2.258 1.00 95.06 284 PRO A C 1
ATOM 2137 O O . PRO A 1 284 ? 11.442 -13.748 1.837 1.00 95.06 284 PRO A O 1
ATOM 2140 N N . ALA A 1 285 ? 12.504 -11.770 1.885 1.00 98.31 285 ALA A N 1
ATOM 2141 C CA . ALA A 1 285 ? 11.676 -11.168 0.844 1.00 98.31 285 ALA A CA 1
ATOM 2142 C C . ALA A 1 285 ? 11.844 -11.899 -0.498 1.00 98.31 285 ALA A C 1
ATOM 2144 O O . ALA A 1 285 ? 12.897 -12.484 -0.781 1.00 98.31 285 ALA A O 1
ATOM 2145 N N . GLU A 1 286 ? 10.809 -11.853 -1.329 1.00 98.56 286 GLU A N 1
ATOM 2146 C CA . GLU A 1 286 ? 10.756 -12.543 -2.613 1.00 98.56 286 GLU A CA 1
ATOM 2147 C C . GLU A 1 286 ? 10.307 -11.604 -3.734 1.00 98.56 286 GLU A C 1
ATOM 2149 O O . GLU A 1 286 ? 9.505 -10.690 -3.541 1.00 98.56 286 GLU A O 1
ATOM 2154 N N . LEU A 1 287 ? 10.835 -11.860 -4.930 1.00 98.75 287 LEU A N 1
ATOM 2155 C CA . LEU A 1 287 ? 10.420 -11.196 -6.157 1.00 98.75 287 LEU A CA 1
ATOM 2156 C C . LEU A 1 287 ? 8.985 -11.594 -6.515 1.00 98.75 287 LEU A C 1
ATOM 2158 O O . LEU A 1 287 ? 8.690 -12.781 -6.645 1.00 98.75 287 LEU A O 1
ATOM 2162 N N . VAL A 1 288 ? 8.131 -10.600 -6.743 1.00 98.69 288 VAL A N 1
ATOM 2163 C CA . VAL A 1 288 ? 6.731 -10.777 -7.148 1.00 98.69 288 VAL A CA 1
ATOM 2164 C C . VAL A 1 288 ? 6.493 -10.276 -8.565 1.00 98.69 288 VAL A C 1
ATOM 2166 O O . VAL A 1 288 ? 5.829 -10.971 -9.328 1.00 98.69 288 VAL A O 1
ATOM 2169 N N . PHE A 1 289 ? 7.062 -9.131 -8.952 1.00 98.81 289 PHE A N 1
ATOM 2170 C CA . PHE A 1 289 ? 6.876 -8.557 -10.288 1.00 98.81 289 PHE A CA 1
ATOM 2171 C C . PHE A 1 289 ? 8.194 -8.241 -10.984 1.00 98.81 289 PHE A C 1
ATOM 2173 O O . PHE A 1 289 ? 9.140 -7.748 -10.370 1.00 98.81 289 PHE A O 1
ATOM 2180 N N . GLN A 1 290 ? 8.235 -8.501 -12.288 1.00 98.56 290 GLN A N 1
ATOM 2181 C CA . GLN A 1 290 ? 9.385 -8.256 -13.150 1.00 98.56 290 GLN A CA 1
ATOM 2182 C C . GLN A 1 290 ? 8.949 -7.614 -14.471 1.00 98.56 290 GLN A C 1
ATOM 2184 O O . GLN A 1 290 ? 7.944 -8.024 -15.058 1.00 98.56 290 GLN A O 1
ATOM 2189 N N . ASN A 1 291 ? 9.743 -6.662 -14.960 1.00 97.69 291 ASN A N 1
ATOM 2190 C CA . ASN A 1 291 ? 9.691 -6.193 -16.337 1.00 97.69 291 ASN A CA 1
ATOM 2191 C C . ASN A 1 291 ? 10.378 -7.240 -17.239 1.00 97.69 291 ASN A C 1
ATOM 2193 O O . ASN A 1 291 ? 11.590 -7.446 -17.133 1.00 97.69 291 ASN A O 1
ATOM 2197 N N . PRO A 1 292 ? 9.652 -7.960 -18.112 1.00 96.50 292 PRO A N 1
ATOM 2198 C CA . PRO A 1 292 ? 10.248 -9.018 -18.921 1.00 96.50 292 PRO A CA 1
ATOM 2199 C C . PRO A 1 292 ? 11.139 -8.496 -20.055 1.00 96.50 292 PRO A C 1
ATOM 2201 O O . PRO A 1 292 ? 11.879 -9.290 -20.639 1.00 96.50 292 PRO A O 1
ATOM 2204 N N . ASP A 1 293 ? 11.066 -7.205 -20.392 1.00 93.56 293 ASP A N 1
ATOM 2205 C CA . ASP A 1 293 ? 11.807 -6.632 -21.520 1.00 93.56 293 ASP A CA 1
ATOM 2206 C C . ASP A 1 293 ? 13.304 -6.461 -21.208 1.00 93.56 293 ASP A C 1
ATOM 2208 O O . ASP A 1 293 ? 14.152 -6.645 -22.087 1.00 93.56 293 ASP A O 1
ATOM 2212 N N . ASN A 1 294 ? 13.636 -6.167 -19.950 1.00 94.62 294 ASN A N 1
ATOM 2213 C CA . ASN A 1 294 ? 15.002 -5.930 -19.469 1.00 94.62 294 ASN A CA 1
ATOM 2214 C C . ASN A 1 294 ? 15.382 -6.782 -18.234 1.00 94.62 294 ASN A C 1
ATOM 2216 O O . ASN A 1 294 ? 16.558 -6.841 -17.881 1.00 94.62 294 ASN A O 1
ATOM 2220 N N . MET A 1 295 ? 14.432 -7.552 -17.685 1.00 95.69 295 MET A N 1
ATOM 2221 C CA . MET A 1 295 ? 14.547 -8.382 -16.475 1.00 95.69 295 MET A CA 1
ATOM 2222 C C . MET A 1 295 ? 14.600 -7.601 -15.157 1.00 95.69 295 MET A C 1
ATOM 2224 O O . MET A 1 295 ? 14.908 -8.202 -14.117 1.00 95.69 295 MET A O 1
ATOM 2228 N N . ASP A 1 296 ? 14.240 -6.321 -15.169 1.00 97.31 296 ASP A N 1
ATOM 2229 C CA . ASP A 1 296 ? 14.221 -5.495 -13.969 1.00 97.31 296 ASP A CA 1
ATOM 2230 C C . ASP A 1 296 ? 13.170 -5.996 -12.991 1.00 97.31 296 ASP A C 1
ATOM 2232 O O . ASP A 1 296 ? 12.042 -6.350 -13.341 1.00 97.31 296 ASP A O 1
ATOM 2236 N N . GLN A 1 297 ? 13.565 -6.064 -11.731 1.00 98.56 297 GLN A N 1
ATOM 2237 C CA . GLN A 1 297 ? 12.694 -6.478 -10.648 1.00 98.56 297 GLN A CA 1
ATOM 2238 C C . GLN A 1 297 ? 11.983 -5.234 -10.137 1.00 98.56 297 GLN A C 1
ATOM 2240 O O . GLN A 1 297 ? 12.636 -4.272 -9.762 1.00 98.56 297 GLN A O 1
ATOM 2245 N N . ILE A 1 298 ? 10.657 -5.255 -10.138 1.00 98.50 298 ILE A N 1
ATOM 2246 C CA . ILE A 1 298 ? 9.830 -4.049 -9.963 1.00 98.50 298 ILE A CA 1
ATOM 2247 C C . ILE A 1 298 ? 8.709 -4.255 -8.944 1.00 98.50 298 ILE A C 1
ATOM 2249 O O . ILE A 1 298 ? 7.835 -3.407 -8.791 1.00 98.50 298 ILE A O 1
ATOM 2253 N N . GLY A 1 299 ? 8.702 -5.398 -8.255 1.00 98.62 299 GLY A N 1
ATOM 2254 C CA . GLY A 1 299 ? 7.785 -5.654 -7.155 1.00 98.62 299 GLY A CA 1
ATOM 2255 C C . GLY A 1 299 ? 8.295 -6.739 -6.226 1.00 98.62 299 GLY A C 1
ATOM 2256 O O . GLY A 1 299 ? 8.595 -7.843 -6.681 1.00 98.62 299 GLY A O 1
ATOM 2257 N 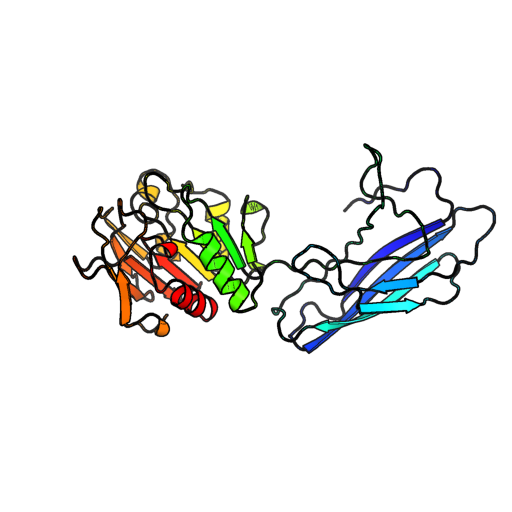N . ILE A 1 300 ? 8.385 -6.435 -4.935 1.00 98.88 300 ILE A N 1
ATOM 2258 C CA . ILE A 1 300 ? 8.955 -7.303 -3.903 1.00 98.88 300 ILE A CA 1
ATOM 2259 C C . ILE A 1 300 ? 7.950 -7.444 -2.761 1.00 98.88 300 ILE A C 1
ATOM 2261 O O . ILE A 1 300 ? 7.451 -6.443 -2.247 1.00 98.88 300 ILE A O 1
ATOM 2265 N N . ALA A 1 301 ? 7.688 -8.679 -2.338 1.00 98.56 301 ALA A N 1
ATOM 2266 C CA . ALA A 1 301 ? 6.927 -8.958 -1.127 1.00 98.56 301 ALA A CA 1
ATOM 2267 C C . ALA A 1 301 ? 7.848 -9.420 -0.004 1.00 98.56 301 ALA A C 1
ATOM 2269 O O . ALA A 1 301 ? 8.825 -10.133 -0.239 1.00 98.56 301 ALA A O 1
ATOM 2270 N N . ASN A 1 302 ? 7.502 -9.073 1.231 1.00 97.81 302 ASN A N 1
ATOM 2271 C CA . ASN A 1 302 ? 8.222 -9.512 2.414 1.00 97.81 302 ASN A CA 1
ATOM 2272 C C . ASN A 1 302 ? 7.260 -9.971 3.509 1.00 97.81 302 ASN A C 1
ATOM 2274 O O . ASN A 1 302 ? 6.250 -9.332 3.802 1.00 97.81 302 ASN A O 1
ATOM 2278 N N . PHE A 1 303 ? 7.623 -11.091 4.130 1.00 91.69 303 PHE A N 1
ATOM 2279 C CA . PHE A 1 303 ? 6.991 -11.627 5.327 1.00 91.69 303 PHE A CA 1
ATOM 2280 C C . PHE A 1 303 ? 8.063 -11.707 6.416 1.00 91.69 303 PHE A C 1
ATOM 2282 O O . PHE A 1 303 ? 8.670 -12.751 6.671 1.00 91.69 303 PHE A O 1
ATOM 2289 N N . GLY A 1 304 ? 8.364 -10.544 6.985 1.00 84.19 304 GLY A N 1
ATOM 2290 C CA . GLY A 1 304 ? 9.341 -10.381 8.052 1.00 84.19 304 GLY A CA 1
ATOM 2291 C C . GLY A 1 304 ? 8.636 -10.102 9.370 1.00 84.19 304 GLY A C 1
ATOM 2292 O O . GLY A 1 304 ? 7.744 -10.835 9.790 1.00 84.19 304 GLY A O 1
ATOM 2293 N N . THR A 1 305 ? 9.038 -9.014 10.024 1.00 85.25 305 THR A N 1
ATOM 2294 C CA . THR A 1 305 ? 8.313 -8.497 11.189 1.00 85.25 305 THR A CA 1
ATOM 2295 C C . THR A 1 305 ? 6.918 -8.010 10.803 1.00 85.25 305 THR A C 1
ATOM 2297 O O . THR A 1 305 ? 5.991 -8.237 11.567 1.00 85.25 305 THR A O 1
ATOM 2300 N N . GLY A 1 306 ? 6.776 -7.410 9.617 1.00 92.75 306 GLY A N 1
ATOM 2301 C CA . GLY A 1 306 ? 5.505 -7.034 9.003 1.00 92.75 306 GLY A CA 1
ATOM 2302 C C . GLY A 1 306 ? 5.302 -7.702 7.645 1.00 92.75 306 GLY A C 1
ATOM 2303 O O . GLY A 1 306 ? 6.164 -8.444 7.160 1.00 92.75 306 GLY A O 1
ATOM 2304 N N . LYS A 1 307 ? 4.142 -7.427 7.051 1.00 97.25 307 LYS A N 1
ATOM 2305 C CA . LYS A 1 307 ? 3.714 -7.947 5.751 1.00 97.25 307 LYS A CA 1
ATOM 2306 C C . LYS A 1 307 ? 3.706 -6.813 4.745 1.00 97.25 307 LYS A C 1
ATOM 2308 O O . LYS A 1 307 ? 2.885 -5.905 4.858 1.00 97.25 307 LYS A O 1
ATOM 2313 N N . THR A 1 308 ? 4.602 -6.848 3.775 1.00 98.62 308 THR A N 1
ATOM 2314 C CA . THR A 1 308 ? 4.736 -5.734 2.840 1.00 98.62 308 THR A CA 1
ATOM 2315 C C . THR A 1 308 ? 4.793 -6.179 1.392 1.00 98.62 308 THR A C 1
ATOM 2317 O O . THR A 1 308 ? 5.231 -7.289 1.090 1.00 98.62 308 THR A O 1
ATOM 2320 N N . LEU A 1 309 ? 4.315 -5.305 0.508 1.00 98.81 309 LEU A N 1
ATOM 2321 C CA . LEU A 1 309 ? 4.448 -5.411 -0.942 1.00 98.81 309 LEU A CA 1
ATOM 2322 C C . LEU A 1 309 ? 4.810 -4.032 -1.484 1.00 98.81 309 LEU A C 1
ATOM 2324 O O . LEU A 1 309 ? 4.009 -3.108 -1.378 1.00 98.81 309 LEU A O 1
ATOM 2328 N N . GLY A 1 310 ? 6.022 -3.902 -2.012 1.00 98.69 310 GLY A N 1
ATOM 2329 C CA . GLY A 1 310 ? 6.513 -2.671 -2.621 1.00 98.69 310 GLY A CA 1
ATOM 2330 C C . GLY A 1 310 ? 6.631 -2.828 -4.130 1.00 98.69 310 GLY A C 1
ATOM 2331 O O . GLY A 1 310 ? 7.190 -3.835 -4.568 1.00 98.69 310 GLY A O 1
ATOM 2332 N N . THR A 1 311 ? 6.135 -1.870 -4.912 1.00 98.81 311 THR A N 1
ATOM 2333 C CA . THR A 1 311 ? 6.274 -1.838 -6.379 1.00 98.81 311 THR A CA 1
ATOM 2334 C C . THR A 1 311 ? 6.888 -0.529 -6.869 1.00 98.81 311 THR A C 1
ATOM 2336 O O . THR A 1 311 ? 6.662 0.533 -6.294 1.00 98.81 311 THR A O 1
ATOM 2339 N N . SER A 1 312 ? 7.642 -0.588 -7.966 1.00 98.50 312 SER A N 1
ATOM 2340 C CA . SER A 1 312 ? 8.216 0.603 -8.620 1.00 98.50 312 SER A CA 1
ATOM 2341 C C . SER A 1 312 ? 7.259 1.276 -9.614 1.00 98.50 312 SER A C 1
ATOM 2343 O O . SER A 1 312 ? 7.654 2.140 -10.388 1.00 98.50 312 SER A O 1
ATOM 2345 N N . PHE A 1 313 ? 6.010 0.814 -9.674 1.00 98.50 313 PHE A N 1
ATOM 2346 C CA . PHE A 1 313 ? 5.011 1.214 -10.663 1.00 98.50 313 PHE A CA 1
ATOM 2347 C C . PHE A 1 313 ? 3.642 1.365 -10.008 1.00 98.50 313 PHE A C 1
ATOM 2349 O O . PHE A 1 313 ? 3.373 0.727 -8.988 1.00 98.50 313 PHE A O 1
ATOM 2356 N N . GLU A 1 314 ? 2.769 2.146 -10.638 1.00 98.44 314 GLU A N 1
ATOM 2357 C CA . GLU A 1 314 ? 1.396 2.364 -10.185 1.00 98.44 314 GLU A CA 1
ATOM 2358 C C . GLU A 1 314 ? 0.528 1.155 -10.519 1.00 98.44 314 GLU A C 1
ATOM 2360 O O . GLU A 1 314 ? 0.344 0.798 -11.689 1.00 98.44 314 GLU A O 1
ATOM 2365 N N . LEU A 1 315 ? -0.066 0.521 -9.515 1.00 98.19 315 LEU A N 1
ATOM 2366 C CA . LEU A 1 315 ? -0.895 -0.658 -9.736 1.00 98.19 315 LEU A CA 1
ATOM 2367 C C . LEU A 1 315 ? -2.096 -0.367 -10.638 1.00 98.19 315 LEU A C 1
ATOM 2369 O O . LEU A 1 315 ? -2.505 -1.237 -11.412 1.00 98.19 315 LEU A O 1
ATOM 2373 N N . GLY A 1 316 ? -2.628 0.859 -10.585 1.00 98.25 316 GLY A N 1
ATOM 2374 C CA . GLY A 1 316 ? -3.703 1.346 -11.452 1.00 98.25 316 GLY A CA 1
ATOM 2375 C C . GLY A 1 316 ? -3.370 1.295 -12.943 1.00 98.25 316 GLY A C 1
ATOM 2376 O O . GLY A 1 316 ? -4.274 1.268 -13.775 1.00 98.25 316 GLY A O 1
ATOM 2377 N N . GLY A 1 317 ? -2.084 1.208 -13.293 1.00 98.12 317 GLY A N 1
ATOM 2378 C CA . GLY A 1 317 ? -1.606 1.009 -14.657 1.00 98.12 317 GLY A CA 1
ATOM 2379 C C . GLY A 1 317 ? -1.682 -0.439 -15.155 1.00 98.12 317 GLY A C 1
ATOM 2380 O O . GLY A 1 317 ? -1.193 -0.700 -16.254 1.00 98.12 317 GLY A O 1
ATOM 2381 N N . THR A 1 318 ? -2.251 -1.377 -14.385 1.00 98.69 318 THR A N 1
ATOM 2382 C CA . THR A 1 318 ? -2.304 -2.814 -14.717 1.00 98.69 318 THR A CA 1
ATOM 2383 C C . THR A 1 318 ? -3.731 -3.368 -14.812 1.00 98.69 318 THR A C 1
ATOM 2385 O O . THR A 1 318 ? -4.638 -2.946 -14.098 1.00 98.69 318 THR A O 1
ATOM 2388 N N . ASP A 1 319 ? -3.924 -4.387 -15.651 1.00 98.19 319 ASP A N 1
ATOM 2389 C CA . ASP A 1 319 ? -5.192 -5.107 -15.837 1.00 98.19 319 ASP A CA 1
ATOM 2390 C C . ASP A 1 319 ? -5.529 -6.045 -14.661 1.00 98.19 319 ASP A C 1
ATOM 2392 O O . ASP A 1 319 ? -6.665 -6.507 -14.539 1.00 98.19 319 ASP A O 1
ATOM 2396 N N . PHE A 1 320 ? -4.551 -6.343 -13.800 1.00 97.94 320 PHE A N 1
ATOM 2397 C CA . PHE A 1 320 ? -4.671 -7.299 -12.695 1.00 97.94 320 PHE A CA 1
ATOM 2398 C C . PHE A 1 320 ? -4.687 -6.642 -11.307 1.00 97.94 320 PHE A C 1
ATOM 2400 O O . PHE A 1 320 ? -4.488 -7.327 -10.304 1.00 97.94 320 PHE A O 1
ATOM 2407 N N . LEU A 1 321 ? -4.910 -5.324 -11.215 1.00 98.44 321 LEU A N 1
ATOM 2408 C CA . LEU A 1 321 ? -4.945 -4.597 -9.937 1.00 98.44 321 LEU A CA 1
ATOM 2409 C C . LEU A 1 321 ? -5.807 -5.306 -8.887 1.00 98.44 321 LEU A C 1
ATOM 2411 O O . LEU A 1 321 ? -5.400 -5.442 -7.734 1.00 98.44 321 LEU A O 1
ATOM 2415 N N . ALA A 1 322 ? -6.982 -5.797 -9.288 1.00 98.38 322 ALA A N 1
ATOM 2416 C CA . ALA A 1 322 ? -7.884 -6.495 -8.380 1.00 98.38 322 ALA A CA 1
ATOM 2417 C C . ALA A 1 322 ? -7.255 -7.765 -7.787 1.00 98.38 322 ALA A C 1
ATOM 2419 O O . ALA A 1 322 ? -7.425 -8.014 -6.596 1.00 98.38 322 ALA A O 1
ATOM 2420 N N . ASP A 1 323 ? -6.507 -8.538 -8.578 1.00 98.56 323 ASP A N 1
ATOM 2421 C CA . ASP A 1 323 ? -5.814 -9.742 -8.109 1.00 98.56 323 ASP A CA 1
ATOM 2422 C C . ASP A 1 323 ? -4.742 -9.400 -7.067 1.00 98.56 323 ASP A C 1
ATOM 2424 O O . ASP A 1 323 ? -4.628 -10.082 -6.049 1.00 98.56 323 ASP A O 1
ATOM 2428 N N . VAL A 1 324 ? -4.020 -8.292 -7.265 1.00 98.56 324 VAL A N 1
ATOM 2429 C CA . VAL A 1 324 ? -3.011 -7.802 -6.313 1.00 98.56 324 VAL A CA 1
ATOM 2430 C C . VAL A 1 324 ? -3.639 -7.359 -5.001 1.00 98.56 324 VAL A C 1
ATOM 2432 O O . VAL A 1 324 ? -3.173 -7.765 -3.937 1.00 98.56 324 VAL A O 1
ATOM 2435 N N . VAL A 1 325 ? -4.722 -6.579 -5.057 1.00 98.62 325 VAL A N 1
ATOM 2436 C CA . VAL A 1 325 ? -5.439 -6.147 -3.849 1.00 98.62 325 VAL A CA 1
ATOM 2437 C C . VAL A 1 325 ? -6.003 -7.356 -3.100 1.00 98.62 325 VAL A C 1
ATOM 2439 O O . VAL A 1 325 ? -5.833 -7.450 -1.885 1.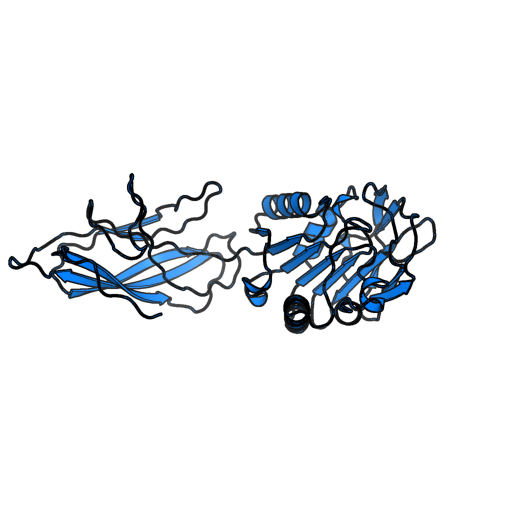00 98.62 325 VAL A O 1
ATOM 2442 N N . MET A 1 326 ? -6.618 -8.312 -3.804 1.00 96.06 326 MET A N 1
ATOM 2443 C CA . MET A 1 326 ? -7.155 -9.530 -3.188 1.00 96.06 326 MET A CA 1
ATOM 2444 C C . MET A 1 326 ? -6.065 -10.362 -2.502 1.00 96.06 326 MET A C 1
ATOM 2446 O O . MET A 1 326 ? -6.259 -10.791 -1.362 1.00 96.06 326 MET A O 1
ATOM 2450 N N . GLU A 1 327 ? -4.920 -10.566 -3.158 1.00 97.31 327 GLU A N 1
ATOM 2451 C CA . GLU A 1 327 ? -3.807 -11.318 -2.574 1.00 97.31 327 GLU A CA 1
ATOM 2452 C C . GLU A 1 327 ? -3.217 -10.584 -1.362 1.00 97.31 327 GLU A C 1
ATOM 2454 O O . GLU A 1 327 ? -3.030 -11.191 -0.310 1.00 97.31 327 GLU A O 1
ATOM 2459 N N . PHE A 1 328 ? -2.991 -9.269 -1.452 1.00 97.38 328 PHE A N 1
ATOM 2460 C CA . PHE A 1 328 ? -2.452 -8.468 -0.347 1.00 97.38 328 PHE A CA 1
ATOM 2461 C C . PHE A 1 328 ? -3.376 -8.463 0.885 1.00 97.38 328 PHE A C 1
ATOM 2463 O O . PHE A 1 328 ? -2.925 -8.586 2.032 1.00 97.38 328 PHE A O 1
ATOM 2470 N N . VAL A 1 329 ? -4.693 -8.387 0.672 1.00 92.62 329 VAL A N 1
ATOM 2471 C CA . VAL A 1 329 ? -5.681 -8.497 1.755 1.00 92.62 329 VAL A CA 1
ATOM 2472 C C . VAL A 1 329 ? -5.628 -9.883 2.411 1.00 92.62 329 VAL A C 1
ATOM 2474 O O . VAL A 1 329 ? -5.723 -9.975 3.639 1.00 92.62 329 VAL A O 1
ATOM 2477 N N . ALA A 1 330 ? -5.404 -10.949 1.636 1.00 88.88 330 ALA A N 1
ATOM 2478 C CA . ALA A 1 330 ? -5.280 -12.319 2.141 1.00 88.88 330 ALA A CA 1
ATOM 2479 C C . ALA A 1 330 ? -3.917 -12.639 2.796 1.00 88.88 330 ALA A C 1
ATOM 2481 O O . ALA A 1 330 ? -3.853 -13.552 3.624 1.00 88.88 330 ALA A O 1
ATOM 2482 N N . PHE A 1 331 ? -2.864 -11.887 2.450 1.00 77.12 331 PHE A N 1
ATOM 2483 C CA . PHE A 1 331 ? -1.459 -12.092 2.843 1.00 77.12 331 PHE A CA 1
ATOM 2484 C C . PHE A 1 331 ? -1.208 -12.128 4.361 1.00 77.12 331 PHE A C 1
ATOM 2486 O O . PHE A 1 331 ? -1.876 -11.408 5.138 1.00 77.12 331 PHE A O 1
#